Protein AF-A8PTD5-F1 (afdb_monomer)

Organism: Malassezia globosa (strain ATCC MYA-4612 / CBS 7966) (NCBI:txid425265)

Foldseek 3Di:
DDPDDPPPDDDDDDDDLVRVLVDAAEAEDDDDFPPVCQQAQVVLLVVVLVVLQVCLVVQHQEYEAAANSRQGDDPRSLLVLLPWDACAALVDDTPVLVSVLVSLQVSLHKYFPHWHWHFHDNDNPGAIWIKTFIAGSNSDTFAMDTAADDDPVCVVRHDHDDCVNQNCVRGPQWGWYAGPSGFIWIEGEYEAVCLVDLVSQVVQKDAFPPDDDRGPPDDHRHIDGGLYYHYRHDFDLASVHDVVCVVPSNVRVVVCVVSVVVSCVVNVNPDPVRPDPPDPDDDD

Solvent-accessible surface area (backbone atoms only — not comparable to full-atom values): 16254 Å² total; per-residue (Å²): 140,72,96,67,77,76,83,93,71,82,85,90,74,60,93,50,74,62,41,57,27,68,57,81,41,74,38,78,53,85,78,80,68,47,67,86,44,60,21,42,44,76,73,40,46,67,58,50,52,54,54,48,52,57,39,35,78,72,62,28,32,32,38,38,30,25,34,26,48,34,17,18,78,46,74,66,17,50,68,44,22,83,78,52,60,36,43,71,47,95,87,42,67,46,72,72,51,56,61,52,26,49,49,16,42,73,52,56,20,17,35,36,62,11,15,34,48,33,28,50,36,95,48,98,85,38,57,30,33,49,35,32,40,33,29,35,32,78,30,46,78,54,38,56,39,60,42,50,50,69,48,80,79,47,60,83,70,44,43,60,47,41,68,84,83,48,32,60,90,81,40,45,66,58,31,70,50,65,42,89,64,67,39,44,41,29,28,30,63,53,38,43,56,32,67,78,38,69,66,63,58,60,71,53,50,43,65,53,84,68,91,70,83,80,30,79,80,60,60,91,77,42,71,47,54,54,73,41,73,48,58,34,40,73,80,57,76,58,75,79,36,72,75,48,39,73,79,36,68,56,47,50,59,54,46,51,58,52,41,54,52,50,52,36,59,78,67,58,66,71,63,79,87,54,78,75,78,79,76,96,77,79,90,132

Structure (mmCIF, N/CA/C/O backbone):
data_AF-A8PTD5-F1
#
_entry.id   AF-A8PTD5-F1
#
loop_
_atom_site.group_PDB
_atom_site.id
_atom_site.type_symbol
_atom_site.label_atom_id
_atom_site.label_alt_id
_atom_site.label_comp_id
_atom_site.label_asym_id
_atom_site.label_entity_id
_atom_site.label_seq_id
_atom_site.pdbx_PDB_ins_code
_atom_site.Cartn_x
_atom_site.Cartn_y
_atom_site.Cartn_z
_atom_site.occupancy
_atom_site.B_iso_or_equiv
_atom_site.auth_seq_id
_atom_site.auth_comp_id
_atom_site.auth_asym_id
_atom_site.auth_atom_id
_atom_site.pdbx_PDB_model_num
ATOM 1 N N . MET A 1 1 ? -24.462 -4.004 -13.183 1.00 35.06 1 MET A N 1
ATOM 2 C CA . MET A 1 1 ? -24.911 -4.727 -11.976 1.00 35.06 1 MET A CA 1
ATOM 3 C C . MET A 1 1 ? -24.406 -6.148 -12.162 1.00 35.06 1 MET A C 1
ATOM 5 O O . MET A 1 1 ? -24.900 -6.789 -13.068 1.00 35.06 1 MET A O 1
ATOM 9 N N . SER A 1 2 ? -23.400 -6.698 -11.499 1.00 43.09 2 SER A N 1
ATOM 10 C CA . SER A 1 2 ? -22.517 -6.296 -10.405 1.00 43.09 2 SER A CA 1
ATOM 11 C C . SER A 1 2 ? -21.549 -7.489 -10.314 1.00 43.09 2 SER A C 1
ATOM 13 O O . SER A 1 2 ? -21.896 -8.469 -9.663 1.00 43.09 2 SER A O 1
ATOM 15 N N . ASP A 1 3 ? -20.400 -7.468 -11.001 1.00 43.16 3 ASP A N 1
ATOM 16 C CA . ASP A 1 3 ? -19.391 -8.551 -10.919 1.00 43.16 3 ASP A CA 1
ATOM 17 C C . ASP A 1 3 ? -18.549 -8.426 -9.635 1.00 43.16 3 ASP A C 1
ATOM 19 O O . ASP A 1 3 ? -17.330 -8.586 -9.637 1.00 43.16 3 ASP A O 1
ATOM 23 N N . LEU A 1 4 ? -19.195 -8.052 -8.529 1.00 49.09 4 LEU A N 1
ATOM 24 C CA . LEU A 1 4 ? -18.577 -8.078 -7.214 1.00 49.09 4 LEU A CA 1
ATOM 25 C C . LEU A 1 4 ? -18.639 -9.526 -6.739 1.00 49.09 4 LEU A C 1
ATOM 27 O O . LEU A 1 4 ? -19.721 -10.112 -6.659 1.00 49.09 4 LEU A O 1
ATOM 31 N N . LEU A 1 5 ? -17.468 -10.104 -6.476 1.00 51.91 5 LEU A N 1
ATOM 32 C CA . LEU A 1 5 ? -17.368 -11.417 -5.855 1.00 51.91 5 LEU A CA 1
ATOM 33 C C . LEU A 1 5 ? -18.187 -11.414 -4.548 1.00 51.91 5 LEU A C 1
ATOM 35 O O . LEU A 1 5 ? -18.201 -10.398 -3.846 1.00 51.91 5 LEU A O 1
ATOM 39 N N . PRO A 1 6 ? -18.896 -12.509 -4.224 1.00 42.75 6 PRO A N 1
ATOM 40 C CA . PRO A 1 6 ? -19.643 -12.608 -2.975 1.00 42.75 6 PRO A CA 1
ATOM 41 C C . PRO A 1 6 ? -18.710 -12.395 -1.777 1.00 42.75 6 PRO A C 1
ATOM 43 O O . PRO A 1 6 ? -17.553 -12.808 -1.810 1.00 42.75 6 PRO A O 1
ATOM 46 N N . ILE A 1 7 ? -19.213 -11.761 -0.715 1.00 47.22 7 ILE A N 1
ATOM 47 C CA . ILE A 1 7 ? -18.497 -11.628 0.562 1.00 47.22 7 ILE A CA 1
ATOM 48 C C . ILE A 1 7 ? -18.207 -13.048 1.079 1.00 47.22 7 ILE A C 1
ATOM 50 O O . ILE A 1 7 ? -19.135 -13.774 1.425 1.00 47.22 7 ILE A O 1
ATOM 54 N N . VAL A 1 8 ? -16.936 -13.463 1.109 1.00 41.50 8 VAL A N 1
ATOM 55 C CA . VAL A 1 8 ? -16.512 -14.844 1.451 1.00 41.50 8 VAL A CA 1
ATOM 56 C C . VAL A 1 8 ? -16.336 -15.039 2.972 1.00 41.50 8 VAL A C 1
ATOM 58 O O . VAL A 1 8 ? -15.563 -15.869 3.431 1.00 41.50 8 VAL A O 1
ATOM 61 N N . GLY A 1 9 ? -17.068 -14.268 3.776 1.00 38.25 9 GLY A N 1
ATOM 62 C CA . GLY A 1 9 ? -17.046 -14.336 5.237 1.00 38.25 9 GLY A CA 1
ATOM 63 C C . GLY A 1 9 ? -17.363 -12.984 5.869 1.00 38.25 9 GLY A C 1
ATOM 64 O O . GLY A 1 9 ? -16.738 -11.980 5.539 1.00 38.25 9 GLY A O 1
ATOM 65 N N . GLU A 1 10 ? -18.330 -12.956 6.784 1.00 40.97 10 GLU A N 1
ATOM 66 C CA . GLU A 1 10 ? -18.595 -11.815 7.661 1.00 40.97 10 GLU A CA 1
ATOM 67 C C . GLU A 1 10 ? -18.416 -12.287 9.105 1.00 40.97 10 GLU A C 1
ATOM 69 O O . GLU A 1 10 ? -19.102 -13.199 9.565 1.00 40.97 10 GLU A O 1
ATOM 74 N N . PHE A 1 11 ? -17.475 -11.679 9.822 1.00 40.53 11 PHE A N 1
ATOM 75 C CA . PHE A 1 11 ? -17.341 -11.859 11.261 1.00 40.53 11 PHE A CA 1
ATOM 76 C C . PHE A 1 11 ? -18.017 -10.677 11.952 1.00 40.53 11 PHE A C 1
ATOM 78 O O . PHE A 1 11 ? -17.372 -9.665 12.223 1.00 40.53 11 PHE A O 1
ATOM 85 N N . SER A 1 12 ? -19.313 -10.781 12.243 1.00 43.53 12 SER A N 1
ATOM 86 C CA . SER A 1 12 ? -20.022 -9.741 12.992 1.00 43.53 12 SER A CA 1
ATOM 87 C C . SER A 1 12 ? -19.590 -9.794 14.466 1.00 43.53 12 SER A C 1
ATOM 89 O O . SER A 1 12 ? -20.118 -10.573 15.255 1.00 43.53 12 SER A O 1
ATOM 91 N N . HIS A 1 13 ? -18.598 -8.985 14.843 1.00 48.78 13 HIS A N 1
ATOM 92 C CA . HIS A 1 13 ? -18.224 -8.767 16.243 1.00 48.78 13 HIS A CA 1
ATOM 93 C C . HIS A 1 13 ? -18.628 -7.363 16.653 1.00 48.78 13 HIS A C 1
ATOM 95 O O . HIS A 1 13 ? -18.051 -6.379 16.201 1.00 48.78 13 HIS A O 1
ATOM 101 N N . GLY A 1 14 ? -19.665 -7.262 17.473 1.00 52.47 14 GLY A N 1
ATOM 102 C CA . GLY A 1 14 ? -20.033 -6.035 18.160 1.00 52.47 14 GLY A CA 1
ATOM 103 C C . GLY A 1 14 ? -21.480 -6.073 18.602 1.00 52.47 14 GLY A C 1
ATOM 104 O O . GLY A 1 14 ? -22.372 -6.283 17.782 1.00 52.47 14 GLY A O 1
ATOM 105 N N . PHE A 1 15 ? -21.693 -5.946 19.904 1.00 66.12 15 PHE A N 1
ATOM 106 C CA . PHE A 1 15 ? -23.017 -6.052 20.514 1.00 66.12 15 PHE A CA 1
ATOM 107 C C . PHE A 1 15 ? -23.571 -4.680 20.907 1.00 66.12 15 PHE A C 1
ATOM 109 O O . PHE A 1 15 ? -24.771 -4.557 21.160 1.00 66.12 15 PHE A O 1
ATOM 116 N N . ASP A 1 16 ? -22.714 -3.655 20.931 1.00 82.19 16 ASP A N 1
ATOM 117 C CA . ASP A 1 16 ? -23.066 -2.292 21.301 1.00 82.19 16 ASP A CA 1
ATOM 118 C C . ASP A 1 16 ? -22.456 -1.220 20.374 1.00 82.19 16 ASP A C 1
ATOM 120 O O . ASP A 1 16 ? -21.757 -1.495 19.398 1.00 82.19 16 ASP A O 1
ATOM 124 N N . THR A 1 17 ? -22.791 0.039 20.661 1.00 84.12 17 THR A N 1
ATOM 125 C CA . THR A 1 17 ? -22.358 1.208 19.885 1.00 84.12 17 THR A CA 1
ATOM 126 C C . THR A 1 17 ? -20.854 1.447 19.924 1.00 84.12 17 THR A C 1
ATOM 128 O O . THR A 1 17 ? -20.325 2.046 18.991 1.00 84.12 17 THR A O 1
ATOM 131 N N . GLU A 1 18 ? -20.181 1.036 21.000 1.00 84.69 18 GLU A N 1
ATOM 132 C CA . GLU A 1 18 ? -18.737 1.204 21.117 1.00 84.69 18 GLU A CA 1
ATOM 133 C C . GLU A 1 18 ? -18.031 0.166 20.252 1.00 84.69 18 GLU A C 1
ATOM 135 O O . GLU A 1 18 ? -17.154 0.528 19.477 1.00 84.69 18 GLU A O 1
ATOM 140 N N . ASP A 1 19 ? -18.484 -1.088 20.263 1.00 82.81 19 ASP A N 1
ATOM 141 C CA . ASP A 1 19 ? -17.940 -2.107 19.366 1.00 82.81 19 ASP A CA 1
ATOM 142 C C . ASP A 1 19 ? -18.062 -1.693 17.888 1.00 82.81 19 ASP A C 1
ATOM 144 O O . ASP A 1 19 ? -17.109 -1.832 17.123 1.00 82.81 19 ASP A O 1
ATOM 148 N N . GLU A 1 20 ? -19.204 -1.126 17.479 1.00 83.50 20 GLU A N 1
ATOM 149 C CA . GLU A 1 20 ? -19.388 -0.586 16.122 1.00 83.50 20 GLU A CA 1
ATOM 150 C C . GLU A 1 20 ? -18.434 0.579 15.815 1.00 83.50 20 GLU A C 1
ATOM 152 O O . GLU A 1 20 ? -17.894 0.669 14.708 1.00 83.50 20 GLU A O 1
ATOM 157 N N . ARG A 1 21 ? -18.184 1.462 16.794 1.00 88.38 21 ARG A N 1
ATOM 158 C CA . ARG A 1 21 ? -17.206 2.557 16.673 1.00 88.38 21 ARG A CA 1
ATOM 159 C C . ARG A 1 21 ? -15.801 2.018 16.420 1.00 88.38 21 ARG A C 1
ATOM 161 O O . ARG A 1 21 ? -15.067 2.581 15.611 1.00 88.38 21 ARG A O 1
ATOM 168 N N . MET A 1 22 ? -15.462 0.916 17.086 1.00 87.94 22 MET A N 1
ATOM 169 C CA . MET A 1 22 ? -14.150 0.271 17.050 1.00 87.94 22 MET A CA 1
ATOM 170 C C . MET A 1 22 ? -13.911 -0.581 15.790 1.00 87.94 22 MET A C 1
ATOM 172 O O . MET A 1 22 ? -12.793 -1.051 15.569 1.00 87.94 22 MET A O 1
ATOM 176 N N . ARG A 1 23 ? -14.921 -0.796 14.937 1.00 86.19 23 ARG A N 1
ATOM 177 C CA . ARG A 1 23 ? -14.745 -1.542 13.681 1.00 86.19 23 ARG A CA 1
ATOM 178 C C . ARG A 1 23 ? -14.019 -0.720 12.626 1.00 86.19 23 ARG A C 1
ATOM 180 O O . ARG A 1 23 ? -14.286 0.469 12.452 1.00 86.19 23 ARG A O 1
ATOM 187 N N . ILE A 1 24 ? -13.208 -1.399 11.820 1.00 90.12 24 ILE A N 1
ATOM 188 C CA . ILE A 1 24 ? -12.602 -0.864 10.596 1.00 90.12 24 ILE A CA 1
ATOM 189 C C . ILE A 1 24 ? -13.104 -1.697 9.415 1.00 90.12 24 ILE A C 1
ATOM 191 O O . ILE A 1 24 ? -12.937 -2.913 9.392 1.00 90.12 24 ILE A O 1
ATOM 195 N N . HIS A 1 25 ? -13.710 -1.050 8.426 1.00 92.06 25 HIS A N 1
ATOM 196 C CA . HIS A 1 25 ? -14.144 -1.665 7.180 1.00 92.06 25 HIS A CA 1
ATOM 197 C C . HIS A 1 25 ? -13.090 -1.407 6.109 1.00 92.06 25 HIS A C 1
ATOM 199 O O . HIS A 1 25 ? -12.894 -0.274 5.661 1.00 92.06 25 HIS A O 1
ATOM 205 N N . VAL A 1 26 ? -12.411 -2.468 5.688 1.00 94.62 26 VAL A N 1
ATOM 206 C CA . VAL A 1 26 ? -11.374 -2.405 4.658 1.00 94.62 26 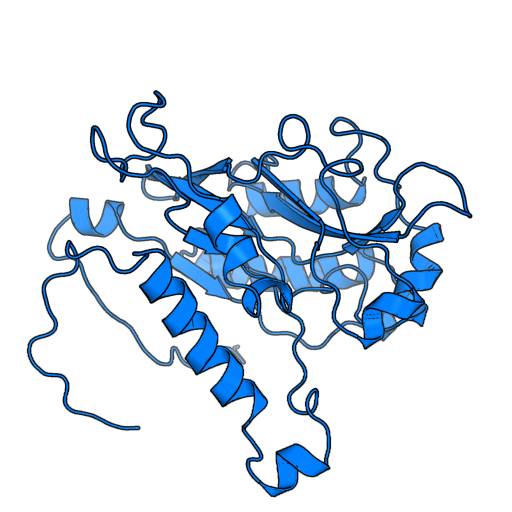VAL A CA 1
ATOM 207 C C . VAL A 1 26 ? -11.886 -3.097 3.403 1.00 94.62 26 VAL A C 1
ATOM 209 O O . VAL A 1 26 ? -12.285 -4.257 3.450 1.00 94.62 26 VAL A O 1
ATOM 212 N N . ALA A 1 27 ? -11.860 -2.394 2.274 1.00 95.81 27 ALA A N 1
ATOM 213 C CA . ALA A 1 27 ? -12.124 -2.972 0.964 1.00 95.81 27 ALA A CA 1
ATOM 214 C C . ALA A 1 27 ? -10.801 -3.210 0.228 1.00 95.81 27 ALA A C 1
ATOM 216 O O . ALA A 1 27 ? -9.981 -2.300 0.101 1.00 95.81 27 ALA A O 1
ATOM 217 N N . LEU A 1 28 ? -10.600 -4.422 -0.285 1.00 95.38 28 LEU A N 1
ATOM 218 C CA . LEU A 1 28 ? -9.434 -4.772 -1.093 1.00 95.38 28 LEU A CA 1
ATOM 219 C C . LEU A 1 28 ? -9.836 -4.779 -2.567 1.00 95.38 28 LEU A C 1
ATOM 221 O O . LEU A 1 28 ? -10.731 -5.522 -2.971 1.00 95.38 28 LEU A O 1
ATOM 225 N N . ALA A 1 29 ? -9.194 -3.943 -3.378 1.00 94.94 29 ALA A N 1
ATOM 226 C CA . ALA A 1 29 ? -9.414 -3.946 -4.814 1.00 94.94 29 ALA A CA 1
ATOM 227 C C . ALA A 1 29 ? -8.529 -5.008 -5.473 1.00 94.94 29 ALA A C 1
ATOM 229 O O . ALA A 1 29 ? -7.307 -4.979 -5.347 1.00 94.94 29 ALA A O 1
ATOM 230 N N . GLN A 1 30 ? -9.146 -5.906 -6.240 1.00 91.31 30 GLN A N 1
ATOM 231 C CA . GLN A 1 30 ? -8.441 -6.871 -7.077 1.00 91.31 30 GLN A CA 1
ATOM 232 C C . GLN A 1 30 ? -8.693 -6.540 -8.546 1.00 91.31 30 GLN A C 1
ATOM 234 O O . GLN A 1 30 ? -9.837 -6.512 -9.005 1.00 91.31 30 GLN A O 1
ATOM 239 N N . VAL A 1 31 ? -7.624 -6.257 -9.287 1.00 90.38 31 VAL A N 1
ATOM 240 C CA . VAL A 1 31 ? -7.687 -5.902 -10.709 1.00 90.38 31 VAL A CA 1
ATOM 241 C C . VAL A 1 31 ? -6.543 -6.548 -11.478 1.00 90.38 31 VAL A C 1
ATOM 243 O O . VAL A 1 31 ? -5.530 -6.925 -10.897 1.00 90.38 31 VAL A O 1
ATOM 246 N N . GLN A 1 32 ? -6.696 -6.637 -12.796 1.00 85.50 32 GLN A N 1
ATOM 247 C CA . GLN A 1 32 ? -5.575 -6.950 -13.674 1.00 85.50 32 GLN A CA 1
ATOM 248 C C . GLN A 1 32 ? -4.665 -5.719 -13.818 1.00 85.50 32 GLN A C 1
ATOM 250 O O . GLN A 1 32 ? -5.188 -4.601 -13.910 1.00 85.50 32 GLN A O 1
ATOM 255 N N . PRO A 1 33 ? -3.333 -5.898 -13.863 1.00 77.00 33 PRO A N 1
ATOM 256 C CA . PRO A 1 33 ? -2.403 -4.815 -14.161 1.00 77.00 33 PRO A CA 1
ATOM 257 C C . PRO A 1 33 ? -2.743 -4.138 -15.492 1.00 77.00 33 PRO A C 1
ATOM 259 O O . PRO A 1 33 ? -3.021 -4.805 -16.493 1.00 77.00 33 PRO A O 1
ATOM 262 N N . ASN A 1 34 ? -2.727 -2.805 -15.516 1.00 73.25 34 ASN A N 1
ATOM 263 C CA . ASN A 1 34 ? -2.984 -2.056 -16.741 1.00 73.25 34 ASN A CA 1
ATOM 264 C C . ASN A 1 34 ? -1.711 -1.945 -17.591 1.00 73.25 34 ASN A C 1
ATOM 266 O O . ASN A 1 34 ? -1.015 -0.933 -17.568 1.00 73.25 34 ASN A O 1
ATOM 270 N N . GLU A 1 35 ? -1.424 -2.986 -18.368 1.00 72.62 35 GLU A N 1
ATOM 271 C CA . GLU A 1 35 ? -0.268 -3.002 -19.275 1.00 72.62 35 GLU A CA 1
ATOM 272 C C . GLU A 1 35 ? -0.460 -2.120 -20.524 1.00 72.62 35 GLU A C 1
ATOM 274 O O . GLU A 1 35 ? 0.508 -1.766 -21.191 1.00 72.62 35 GLU A O 1
ATOM 279 N N . ALA A 1 36 ? -1.698 -1.718 -20.835 1.00 70.94 36 ALA A N 1
ATOM 280 C CA . ALA A 1 36 ? -2.010 -0.893 -22.005 1.00 70.94 36 ALA A CA 1
ATOM 281 C C . ALA A 1 36 ? -1.737 0.606 -21.788 1.00 70.94 36 ALA A C 1
ATOM 283 O O . ALA A 1 36 ? -1.649 1.358 -22.757 1.00 70.94 36 ALA A O 1
ATOM 284 N N . ALA A 1 37 ? -1.599 1.045 -20.534 1.00 68.81 37 ALA A N 1
ATOM 285 C CA . ALA A 1 37 ? -1.327 2.442 -20.201 1.00 68.81 37 ALA A CA 1
ATOM 286 C C . ALA A 1 37 ? 0.125 2.864 -20.459 1.00 68.81 37 ALA A C 1
ATOM 288 O O . ALA A 1 37 ? 0.422 4.054 -20.388 1.00 68.81 37 ALA A O 1
ATOM 289 N N . HIS A 1 38 ? 1.041 1.925 -20.736 1.00 78.88 38 HIS A N 1
ATOM 290 C CA . HIS A 1 38 ? 2.457 2.236 -20.978 1.00 78.88 38 HIS A CA 1
ATOM 291 C C . HIS A 1 38 ? 3.034 3.178 -19.895 1.00 78.88 38 HIS A C 1
ATOM 293 O O . HIS A 1 38 ? 3.617 4.226 -20.177 1.00 78.88 38 HIS A O 1
ATOM 299 N N . GLY A 1 39 ? 2.772 2.857 -18.624 1.00 80.50 39 GLY A N 1
ATOM 300 C CA . GLY A 1 39 ? 3.184 3.680 -17.488 1.00 80.50 39 GLY A CA 1
ATOM 301 C C . GLY A 1 39 ? 2.199 4.779 -17.083 1.00 80.50 39 GLY A C 1
ATOM 302 O O . GLY A 1 39 ? 2.215 5.188 -15.930 1.00 80.50 39 GLY A O 1
ATOM 303 N N . ASN A 1 40 ? 1.328 5.272 -17.967 1.00 86.50 40 ASN A N 1
ATOM 304 C CA . ASN A 1 40 ? 0.530 6.475 -17.723 1.00 86.50 40 ASN A CA 1
ATOM 305 C C . ASN A 1 40 ? -0.535 6.316 -16.616 1.00 86.50 40 ASN A C 1
ATOM 307 O O . ASN A 1 40 ? -1.595 5.725 -16.815 1.00 86.50 40 ASN A O 1
ATOM 311 N N . VAL A 1 41 ? -0.292 6.967 -15.475 1.00 88.88 41 VAL A N 1
ATOM 312 C CA . VAL A 1 41 ? -1.173 6.936 -14.297 1.00 88.88 41 VAL A CA 1
ATOM 313 C C . VAL A 1 41 ? -2.593 7.425 -14.592 1.00 88.88 41 VAL A C 1
ATOM 315 O O . VAL A 1 41 ? -3.555 6.879 -14.052 1.00 88.88 41 VAL A O 1
ATOM 318 N N . TYR A 1 42 ? -2.759 8.424 -15.462 1.00 89.75 42 TYR A N 1
ATOM 319 C CA . TYR A 1 42 ? -4.078 9.005 -15.734 1.00 89.75 42 TYR A CA 1
ATOM 320 C C . TYR A 1 42 ? -5.065 7.998 -16.338 1.00 89.75 42 TYR A C 1
ATOM 322 O O . TYR A 1 42 ? -6.271 8.115 -16.119 1.00 89.75 42 TYR A O 1
ATOM 330 N N . ASP A 1 43 ? -4.565 6.972 -17.028 1.00 89.25 43 ASP A N 1
ATOM 331 C CA . ASP A 1 43 ? -5.400 5.992 -17.722 1.00 89.25 43 ASP A CA 1
ATOM 332 C C . ASP A 1 43 ? -6.116 5.036 -16.751 1.00 89.25 43 ASP A C 1
ATOM 334 O O . ASP A 1 43 ? -7.170 4.490 -17.083 1.00 89.25 43 ASP A O 1
ATOM 338 N N . VAL A 1 44 ? -5.598 4.857 -15.526 1.00 91.44 44 VAL A N 1
ATOM 339 C CA . VAL A 1 44 ? -6.229 4.000 -14.502 1.00 91.44 44 VAL A CA 1
ATOM 340 C C . VAL A 1 44 ? -7.150 4.754 -13.544 1.00 91.44 44 VAL A C 1
ATOM 342 O O . VAL A 1 44 ? -7.985 4.130 -12.881 1.00 91.44 44 VAL A O 1
ATOM 345 N N . LEU A 1 45 ? -7.059 6.087 -13.476 1.00 93.62 45 LEU A N 1
ATOM 346 C CA . LEU A 1 45 ? -7.850 6.887 -12.533 1.00 93.62 45 LEU A CA 1
ATOM 347 C C . LEU A 1 45 ? -9.372 6.735 -12.717 1.00 93.62 45 LEU A C 1
ATOM 349 O O . LEU A 1 45 ? -10.071 6.630 -11.706 1.00 93.62 45 LEU A O 1
ATOM 353 N N . PRO A 1 46 ? -9.933 6.621 -13.943 1.00 94.94 46 PRO A N 1
ATOM 354 C CA . PRO A 1 46 ? -11.358 6.335 -14.108 1.00 94.94 46 PRO A CA 1
ATOM 355 C C . PRO A 1 46 ? -11.779 5.007 -13.466 1.00 94.94 46 PRO A C 1
ATOM 357 O O . PRO A 1 46 ? -12.855 4.918 -12.871 1.00 94.94 46 PRO A O 1
ATOM 360 N N . ARG A 1 47 ? -10.925 3.975 -13.540 1.00 94.56 47 ARG A N 1
ATOM 361 C CA . ARG A 1 47 ? -11.190 2.678 -12.906 1.00 94.56 47 ARG A CA 1
ATOM 362 C C . ARG A 1 47 ? -11.075 2.766 -11.387 1.00 94.56 47 ARG A C 1
ATOM 364 O O . ARG A 1 47 ? -11.923 2.205 -10.694 1.00 94.56 47 ARG A O 1
ATOM 371 N N . MET A 1 48 ? -10.086 3.500 -10.876 1.00 96.00 48 MET A N 1
ATOM 372 C CA . MET A 1 48 ? -9.966 3.804 -9.447 1.00 96.00 48 MET A CA 1
ATOM 373 C C . MET A 1 48 ? -11.236 4.476 -8.923 1.00 96.00 48 MET A C 1
ATOM 375 O O . MET A 1 48 ? -11.817 4.003 -7.949 1.00 96.00 48 MET A O 1
ATOM 379 N N . LYS A 1 49 ? -11.720 5.515 -9.616 1.00 97.69 49 LYS A N 1
ATOM 380 C CA . LYS A 1 49 ? -12.942 6.243 -9.253 1.00 97.69 49 LYS A CA 1
ATOM 381 C C . LYS A 1 49 ? -14.163 5.326 -9.159 1.00 97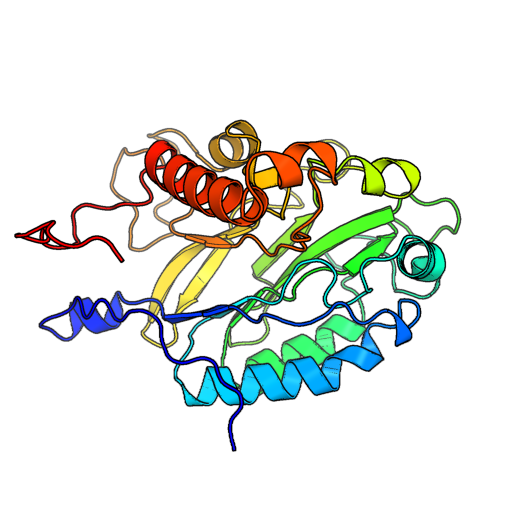.69 49 LYS A C 1
ATOM 383 O O . LYS A 1 49 ? -14.925 5.419 -8.202 1.00 97.69 49 LYS A O 1
ATOM 388 N N . GLN A 1 50 ? -14.340 4.422 -10.125 1.00 96.88 50 GLN A N 1
ATOM 389 C CA . GLN A 1 50 ? -15.436 3.446 -10.105 1.00 96.88 50 GLN A CA 1
ATOM 390 C C . GLN A 1 50 ? -15.369 2.525 -8.880 1.00 96.88 50 GLN A C 1
ATOM 392 O O . GLN A 1 50 ? -16.378 2.328 -8.208 1.00 96.88 50 GLN A O 1
ATOM 397 N N . LEU A 1 51 ? -14.187 1.975 -8.586 1.00 96.56 51 LEU A N 1
ATOM 398 C CA . LEU A 1 51 ? -13.988 1.061 -7.459 1.00 96.56 51 LEU A CA 1
ATOM 399 C C . LEU A 1 51 ? -14.161 1.772 -6.110 1.00 96.56 51 LEU A C 1
ATOM 401 O O . LEU A 1 51 ? -14.788 1.220 -5.208 1.00 96.56 51 LEU A O 1
ATOM 405 N N . LEU A 1 52 ? -13.677 3.014 -5.996 1.00 96.94 52 LEU A N 1
ATOM 406 C CA . LEU A 1 52 ? -13.896 3.868 -4.827 1.00 96.94 52 LEU A CA 1
ATOM 407 C C . LEU A 1 52 ? -15.379 4.151 -4.598 1.00 96.94 52 LEU A C 1
ATOM 409 O O . LEU A 1 52 ? -15.842 4.012 -3.471 1.00 96.94 52 LEU A O 1
ATOM 413 N N . CYS A 1 53 ? -16.129 4.490 -5.652 1.00 96.62 53 CYS A N 1
ATOM 414 C CA . CYS A 1 53 ? -17.573 4.706 -5.562 1.00 96.62 53 CYS A CA 1
ATOM 415 C C . CYS A 1 53 ? -18.260 3.480 -4.948 1.00 96.62 53 CYS A C 1
ATOM 417 O O . CYS A 1 53 ? -18.894 3.599 -3.901 1.00 96.62 53 CYS A O 1
ATOM 419 N N . SER A 1 54 ? -18.039 2.291 -5.521 1.00 95.56 54 SER A N 1
ATOM 420 C CA . SER A 1 54 ? -18.649 1.048 -5.031 1.00 95.56 54 SER A CA 1
ATOM 421 C C . SER A 1 54 ? -18.253 0.711 -3.591 1.00 95.56 54 SER A C 1
ATOM 423 O O . SER A 1 54 ? -19.108 0.357 -2.787 1.00 95.56 54 SER A O 1
ATOM 425 N N . ALA A 1 55 ? -16.976 0.847 -3.228 1.00 94.44 55 ALA A N 1
ATOM 426 C CA . ALA A 1 55 ? -16.533 0.587 -1.859 1.00 94.44 55 ALA A CA 1
ATOM 427 C C . ALA A 1 55 ? -17.091 1.613 -0.856 1.00 94.44 55 ALA A C 1
ATOM 429 O O . ALA A 1 55 ? -17.442 1.261 0.272 1.00 94.44 55 ALA A O 1
ATOM 430 N N . SER A 1 56 ? -17.214 2.878 -1.269 1.00 94.00 56 SER A N 1
ATOM 431 C CA . SER A 1 56 ? -17.761 3.943 -0.430 1.00 94.00 56 SER A CA 1
ATOM 432 C C . SER A 1 56 ? -19.247 3.730 -0.125 1.00 94.00 56 SER A C 1
ATOM 434 O O . SER A 1 56 ? -19.640 3.920 1.027 1.00 94.00 56 SER A O 1
ATOM 436 N N . GLU A 1 57 ? -20.030 3.264 -1.111 1.00 93.81 57 GLU A N 1
ATOM 437 C CA . GLU A 1 57 ? -21.450 2.894 -0.982 1.00 93.81 57 GLU A CA 1
ATOM 438 C C . GLU A 1 57 ? -21.654 1.709 -0.027 1.00 93.81 57 GLU A C 1
ATOM 440 O O . GLU A 1 57 ? -22.667 1.639 0.665 1.00 93.81 57 GLU A O 1
ATOM 445 N N . LEU A 1 58 ? -20.665 0.814 0.059 1.00 92.38 58 LEU A N 1
ATOM 446 C CA . LEU A 1 58 ? -20.632 -0.309 1.002 1.00 92.38 58 LEU A CA 1
ATOM 447 C C . LEU A 1 58 ? -20.084 0.072 2.389 1.00 92.38 58 LEU A C 1
ATOM 449 O O . LEU A 1 58 ? -19.931 -0.789 3.251 1.00 92.38 58 LEU A O 1
ATOM 453 N N . GLY A 1 59 ? -19.789 1.352 2.632 1.00 92.19 59 GLY A N 1
ATOM 454 C CA . GLY A 1 59 ? -19.380 1.829 3.953 1.00 92.19 59 GLY A CA 1
ATOM 455 C C . GLY A 1 59 ? -17.926 1.526 4.328 1.00 92.19 59 GLY A C 1
ATOM 456 O O . GLY A 1 59 ? -17.612 1.531 5.519 1.00 92.19 59 GLY A O 1
ATOM 457 N N . ALA A 1 60 ? -17.036 1.294 3.354 1.00 94.50 60 ALA A N 1
ATOM 458 C CA . ALA A 1 60 ? -15.604 1.114 3.609 1.00 94.50 60 ALA A CA 1
ATOM 459 C C . ALA A 1 60 ? -14.983 2.369 4.251 1.00 94.50 60 ALA A C 1
ATOM 461 O O . ALA A 1 60 ? -15.303 3.485 3.851 1.00 94.50 60 ALA A O 1
ATOM 462 N N . ASP A 1 61 ? -14.084 2.217 5.222 1.00 95.44 61 ASP A N 1
ATOM 463 C CA . ASP A 1 61 ? -13.252 3.328 5.709 1.00 95.44 61 ASP A CA 1
ATOM 464 C C . ASP A 1 61 ? -12.010 3.499 4.858 1.00 95.44 61 ASP A C 1
ATOM 466 O O . ASP A 1 61 ? -11.574 4.627 4.647 1.00 95.44 61 ASP A O 1
ATOM 470 N N . VAL A 1 62 ? -11.450 2.381 4.388 1.00 97.75 62 VAL A N 1
ATOM 471 C CA . VAL A 1 62 ? -10.221 2.342 3.600 1.00 97.75 62 VAL A CA 1
ATOM 472 C C . VAL A 1 62 ? -10.418 1.437 2.391 1.00 97.75 62 VAL A C 1
ATOM 474 O O . VAL A 1 62 ? -10.897 0.311 2.530 1.00 97.75 62 VAL A O 1
ATOM 477 N N . VAL A 1 63 ? -10.001 1.899 1.214 1.00 98.25 63 VAL A N 1
ATOM 478 C CA . VAL A 1 63 ? -9.841 1.056 0.021 1.00 98.25 63 VAL A CA 1
ATOM 479 C C . VAL A 1 63 ? -8.361 0.853 -0.254 1.00 98.25 63 VAL A C 1
ATOM 481 O O . VAL A 1 63 ? -7.605 1.823 -0.319 1.00 98.25 63 VAL A O 1
ATOM 484 N N . VAL A 1 64 ? -7.946 -0.397 -0.438 1.00 98.38 64 VAL A N 1
ATOM 485 C CA . VAL A 1 64 ? -6.565 -0.757 -0.766 1.00 98.38 64 VAL A CA 1
ATOM 486 C C . VAL A 1 64 ? -6.479 -1.185 -2.220 1.00 98.38 64 VAL A C 1
ATOM 488 O O . VAL A 1 64 ? -7.019 -2.223 -2.598 1.00 98.38 64 VAL A O 1
ATOM 491 N N . PHE A 1 65 ? -5.799 -0.381 -3.034 1.00 98.00 65 PHE A N 1
ATOM 492 C CA . PHE A 1 65 ? -5.464 -0.736 -4.410 1.00 98.00 65 PHE A CA 1
ATOM 493 C C . PHE A 1 65 ? -4.173 -1.560 -4.464 1.00 98.00 65 PHE A C 1
ATOM 495 O O . PHE A 1 65 ? -3.311 -1.391 -3.600 1.00 98.00 65 PHE A O 1
ATOM 502 N N . PRO A 1 66 ? -4.026 -2.463 -5.449 1.00 96.88 66 PRO A N 1
ATOM 503 C CA . PRO A 1 66 ? -2.874 -3.350 -5.521 1.00 96.88 66 PRO A CA 1
ATOM 504 C C . PRO A 1 66 ? -1.591 -2.597 -5.881 1.00 96.88 66 PRO A C 1
ATOM 506 O O . PRO A 1 66 ? -1.603 -1.481 -6.406 1.00 96.88 66 PRO A O 1
ATOM 509 N N . GLU A 1 67 ? -0.454 -3.227 -5.608 1.00 97.12 67 GLU A N 1
ATOM 510 C CA . GLU A 1 67 ? 0.835 -2.747 -6.102 1.00 97.12 67 GLU A CA 1
ATOM 511 C C . GLU A 1 67 ? 0.792 -2.607 -7.630 1.00 97.12 67 GLU A C 1
ATOM 513 O O . GLU A 1 67 ? 0.093 -3.348 -8.320 1.00 97.12 67 GLU A O 1
ATOM 518 N N . TYR A 1 68 ? 1.513 -1.621 -8.155 1.00 94.56 68 TYR A N 1
ATOM 519 C CA . TYR A 1 68 ? 1.579 -1.293 -9.576 1.00 94.56 68 TYR A CA 1
ATOM 520 C C . TYR A 1 68 ? 0.247 -0.911 -10.221 1.00 94.56 68 TYR A C 1
ATOM 522 O O . TYR A 1 68 ? 0.194 -0.747 -11.438 1.00 94.56 68 TYR A O 1
ATOM 530 N N . PHE A 1 69 ? -0.812 -0.679 -9.438 1.00 94.19 69 PHE A N 1
ATOM 531 C CA . PHE A 1 69 ? -2.089 -0.203 -9.963 1.00 94.19 69 PHE A CA 1
ATOM 532 C C . PHE A 1 69 ? -1.936 1.060 -10.822 1.00 94.19 69 PHE A C 1
ATOM 534 O O . PHE A 1 69 ? -2.608 1.181 -11.840 1.00 94.19 69 PHE A O 1
ATOM 541 N N . LEU A 1 70 ? -1.053 1.987 -10.427 1.00 92.75 70 LEU A N 1
ATOM 542 C CA . LEU A 1 70 ? -0.907 3.282 -11.091 1.00 92.75 70 LEU A CA 1
ATOM 543 C C . LEU A 1 70 ? -0.023 3.210 -12.339 1.00 92.75 70 LEU A C 1
ATOM 545 O O . LEU A 1 70 ? -0.397 3.747 -13.375 1.00 92.75 70 LEU A O 1
ATOM 549 N N . THR A 1 71 ? 1.141 2.562 -12.254 1.00 90.81 71 THR A N 1
ATOM 550 C CA . THR A 1 71 ? 2.109 2.534 -13.368 1.00 90.81 71 THR A CA 1
ATOM 551 C C . THR A 1 71 ? 1.966 1.303 -14.269 1.00 90.81 71 THR A C 1
ATOM 553 O O . THR A 1 71 ? 2.380 1.347 -15.419 1.00 90.81 71 THR A O 1
ATOM 556 N N . GLY A 1 72 ? 1.385 0.203 -13.796 1.00 91.81 72 GLY A N 1
ATOM 557 C CA . GLY A 1 72 ? 1.476 -1.099 -14.463 1.00 91.81 72 GLY A CA 1
ATOM 558 C C . GLY A 1 72 ? 2.713 -1.889 -14.023 1.00 91.81 72 GLY A C 1
ATOM 559 O O . GLY A 1 72 ? 3.628 -1.348 -13.394 1.00 91.81 72 GLY A O 1
ATOM 560 N N . SER A 1 73 ? 2.717 -3.194 -14.300 1.00 91.88 73 SER A N 1
ATOM 561 C CA . SER A 1 73 ? 3.640 -4.157 -13.679 1.00 91.88 73 SER A CA 1
ATOM 562 C C . SER A 1 73 ? 4.776 -4.626 -14.596 1.00 91.88 73 SER A C 1
ATOM 564 O O . SER A 1 73 ? 5.636 -5.395 -14.173 1.00 91.88 73 SER A O 1
ATOM 566 N N . SER A 1 74 ? 4.823 -4.166 -15.850 1.00 91.88 74 SER A N 1
ATOM 567 C CA . SER A 1 74 ? 5.913 -4.506 -16.765 1.00 91.88 74 SER A CA 1
ATOM 568 C C . SER A 1 74 ? 7.142 -3.610 -16.620 1.00 91.88 74 SER A C 1
ATOM 570 O O . SER A 1 74 ? 7.081 -2.405 -16.371 1.00 91.88 74 SER A O 1
ATOM 572 N N . HIS A 1 75 ? 8.306 -4.189 -16.930 1.00 91.88 75 HIS A N 1
ATOM 573 C CA . HIS A 1 75 ? 9.565 -3.445 -17.016 1.00 91.88 75 HIS A CA 1
ATOM 574 C C . HIS A 1 75 ? 9.527 -2.333 -18.077 1.00 91.88 75 HIS A C 1
ATOM 576 O O . HIS A 1 75 ? 10.324 -1.397 -18.012 1.00 91.88 75 HIS A O 1
ATOM 582 N N . GLU A 1 76 ? 8.678 -2.453 -19.101 1.00 90.00 76 GLU A N 1
ATOM 583 C CA . GLU A 1 76 ? 8.487 -1.397 -20.096 1.00 90.00 76 GLU A CA 1
ATOM 584 C C . GLU A 1 76 ? 7.821 -0.177 -19.459 1.00 90.00 76 GLU A C 1
ATOM 586 O O . GLU A 1 76 ? 8.406 0.910 -19.495 1.00 90.00 76 GLU A O 1
ATOM 591 N N . ALA A 1 77 ? 6.681 -0.383 -18.794 1.00 89.38 77 ALA A N 1
ATOM 592 C CA . ALA A 1 77 ? 5.958 0.665 -18.087 1.00 89.38 77 ALA A CA 1
ATOM 593 C C . ALA A 1 77 ? 6.846 1.361 -17.041 1.00 89.38 77 ALA A C 1
ATOM 595 O O . ALA A 1 77 ? 6.933 2.588 -16.985 1.00 89.38 77 ALA A O 1
ATOM 596 N N . TRP A 1 78 ? 7.622 0.591 -16.274 1.00 91.12 78 TRP A N 1
ATOM 597 C CA . TRP A 1 78 ? 8.537 1.155 -15.277 1.00 91.12 78 TRP A CA 1
ATOM 598 C C . TRP A 1 78 ? 9.647 2.000 -15.895 1.00 91.12 78 TRP A C 1
ATOM 600 O O . TRP A 1 78 ? 10.009 3.035 -15.343 1.00 91.12 78 TRP A O 1
ATOM 610 N N . ARG A 1 79 ? 10.202 1.610 -17.049 1.00 87.25 79 ARG A N 1
ATOM 611 C CA . ARG A 1 79 ? 11.228 2.416 -17.738 1.00 87.25 79 ARG A CA 1
ATOM 612 C C . ARG A 1 79 ? 10.648 3.674 -18.370 1.00 87.25 79 ARG A C 1
ATOM 614 O O . ARG A 1 79 ? 11.378 4.652 -18.538 1.00 87.25 79 ARG A O 1
ATOM 621 N N . GLN A 1 80 ? 9.364 3.671 -18.705 1.00 83.06 80 GLN A N 1
ATOM 622 C CA . GLN A 1 80 ? 8.652 4.853 -19.187 1.00 83.06 80 GLN A CA 1
ATOM 623 C C . GLN A 1 80 ? 8.368 5.858 -18.073 1.00 83.06 80 GLN A C 1
ATOM 625 O O . GLN A 1 80 ? 8.119 7.018 -18.383 1.00 83.06 80 GLN A O 1
ATOM 630 N N . SER A 1 81 ? 8.565 5.481 -16.802 1.00 74.56 81 SER A N 1
ATOM 631 C CA . SER A 1 81 ? 8.366 6.371 -15.655 1.00 74.56 81 SER A CA 1
ATOM 632 C C . SER A 1 81 ? 9.079 7.717 -15.753 1.00 74.56 81 SER A C 1
ATOM 634 O O . SER A 1 81 ? 8.646 8.642 -15.077 1.00 74.56 81 SER A O 1
ATOM 636 N N . HIS A 1 82 ? 10.100 7.873 -16.616 1.00 61.41 82 HIS A N 1
ATOM 637 C CA . HIS A 1 82 ? 10.677 9.150 -17.080 1.00 61.41 82 HIS A CA 1
ATOM 638 C C . HIS A 1 82 ? 9.661 10.253 -17.416 1.00 61.41 82 HIS A C 1
ATOM 640 O O . HIS A 1 82 ? 10.032 11.424 -17.401 1.00 61.41 82 HIS A O 1
ATOM 646 N N . THR A 1 83 ? 8.414 9.895 -17.715 1.00 61.47 83 THR A N 1
ATOM 647 C CA . THR A 1 83 ? 7.310 10.824 -17.980 1.00 61.47 83 THR A CA 1
ATOM 648 C C . THR A 1 83 ? 6.489 11.197 -16.741 1.00 61.47 83 THR A C 1
ATOM 650 O O . THR A 1 83 ? 5.686 12.118 -16.827 1.00 61.47 83 THR A O 1
ATOM 653 N N . HIS A 1 84 ? 6.665 10.517 -15.604 1.00 67.50 84 HIS A N 1
ATOM 654 C CA . HIS A 1 84 ? 6.057 10.880 -14.320 1.00 67.50 84 HIS A CA 1
ATOM 655 C C . HIS A 1 84 ? 6.885 11.913 -13.569 1.00 67.50 84 HIS A C 1
ATOM 657 O O . HIS A 1 84 ? 8.114 11.971 -13.720 1.00 67.50 84 HIS A O 1
ATOM 663 N N . ASP A 1 85 ? 6.202 12.667 -12.712 1.00 64.25 85 ASP A N 1
ATOM 664 C CA . ASP A 1 85 ? 6.823 13.614 -11.797 1.00 64.25 85 ASP A CA 1
ATOM 665 C C . ASP A 1 85 ? 7.771 12.886 -10.828 1.00 64.25 85 ASP A C 1
ATOM 667 O O . ASP A 1 85 ? 7.419 11.829 -10.289 1.00 64.25 85 ASP A O 1
ATOM 671 N N . PRO A 1 86 ? 8.996 13.398 -10.630 1.00 60.44 86 PRO A N 1
ATOM 672 C CA . PRO A 1 86 ? 9.935 12.827 -9.679 1.00 60.44 86 PRO A CA 1
ATOM 673 C C . PRO A 1 86 ? 9.549 13.168 -8.231 1.00 60.44 86 PRO A C 1
ATOM 675 O O . PRO A 1 86 ? 8.932 14.194 -7.958 1.00 60.44 86 PRO A O 1
ATOM 678 N N . LEU A 1 87 ? 9.983 12.323 -7.296 1.00 65.44 87 LEU A N 1
ATOM 679 C CA . LEU A 1 87 ? 10.068 12.640 -5.875 1.00 65.44 87 LEU A CA 1
ATOM 680 C C . LEU A 1 87 ? 11.359 13.418 -5.633 1.00 65.44 87 LEU A C 1
ATOM 682 O O . LEU A 1 87 ? 12.453 12.848 -5.585 1.00 65.44 87 LEU A O 1
ATOM 686 N N . ASP A 1 88 ? 11.236 14.737 -5.531 1.00 53.19 88 ASP A N 1
ATOM 687 C CA . ASP A 1 88 ? 12.371 15.621 -5.260 1.00 53.19 88 ASP A CA 1
ATOM 688 C C . ASP A 1 88 ? 12.488 15.939 -3.749 1.00 53.19 88 ASP A C 1
ATOM 690 O O . ASP A 1 88 ? 13.601 16.149 -3.264 1.00 53.19 88 ASP A O 1
ATOM 694 N N . SER A 1 89 ? 11.376 15.905 -2.991 1.00 51.94 89 SER A N 1
ATOM 695 C CA . SER A 1 89 ? 11.299 16.077 -1.524 1.00 51.94 89 SER A CA 1
ATOM 696 C C . SER A 1 89 ? 9.916 15.663 -0.968 1.00 51.94 89 SER A C 1
ATOM 698 O O . SER A 1 89 ? 9.001 15.414 -1.745 1.00 51.94 89 SER A O 1
ATOM 700 N N . PHE A 1 90 ? 9.699 15.671 0.360 1.00 48.22 90 PHE A N 1
ATOM 701 C CA . PHE A 1 90 ? 8.357 15.470 0.962 1.00 48.22 90 PHE A CA 1
ATOM 702 C C . PHE A 1 90 ? 7.336 16.557 0.553 1.00 48.22 90 PHE A C 1
ATOM 704 O O . PHE A 1 90 ? 6.129 16.352 0.663 1.00 48.22 90 PHE A O 1
ATOM 711 N N . SER A 1 91 ? 7.814 17.720 0.091 1.00 53.31 91 SER A N 1
ATOM 712 C CA . SER A 1 91 ? 6.956 18.832 -0.350 1.00 53.31 91 SER A CA 1
ATOM 713 C C . SER A 1 91 ? 6.456 18.647 -1.784 1.00 53.31 91 SER A C 1
ATOM 715 O O . SER A 1 91 ? 5.418 19.200 -2.141 1.00 53.31 91 SER A O 1
ATOM 717 N N . ASP A 1 92 ? 7.180 17.858 -2.583 1.00 65.75 92 ASP A N 1
ATOM 718 C CA . ASP A 1 92 ? 6.886 17.611 -3.990 1.00 65.75 92 ASP A CA 1
ATOM 719 C C . ASP A 1 92 ? 6.286 16.215 -4.132 1.00 65.75 92 ASP A C 1
ATOM 721 O O . ASP A 1 92 ? 6.979 15.204 -4.252 1.00 65.75 92 ASP A O 1
ATOM 725 N N . VAL A 1 93 ? 4.958 16.166 -4.077 1.00 75.44 93 VAL A N 1
ATOM 726 C CA . VAL A 1 93 ? 4.192 14.965 -4.409 1.00 75.44 93 VAL A CA 1
ATOM 727 C C . VAL A 1 93 ? 3.804 14.997 -5.887 1.00 75.44 93 VAL A C 1
ATOM 729 O O . VAL A 1 93 ? 3.631 16.087 -6.440 1.00 75.44 93 VAL A O 1
ATOM 732 N N . PRO A 1 94 ? 3.649 13.837 -6.547 1.00 85.38 94 PRO A N 1
ATOM 733 C CA . PRO A 1 94 ? 3.297 13.815 -7.961 1.00 85.38 94 PRO A CA 1
ATOM 734 C C . PRO A 1 94 ? 1.970 14.531 -8.241 1.00 85.38 94 PRO A C 1
ATOM 736 O O . PRO A 1 94 ? 1.027 14.415 -7.457 1.00 85.38 94 PRO A O 1
ATOM 739 N N . VAL A 1 95 ? 1.858 15.229 -9.375 1.00 87.62 95 VAL A N 1
ATOM 740 C CA . VAL A 1 95 ? 0.689 16.071 -9.693 1.00 87.62 95 VAL A CA 1
ATOM 741 C C . VAL A 1 95 ? -0.593 15.245 -9.786 1.00 87.62 95 VAL A C 1
ATOM 743 O O . VAL A 1 95 ? -1.640 15.667 -9.297 1.00 87.62 95 VAL A O 1
ATOM 746 N N . TRP A 1 96 ? -0.506 14.033 -10.341 1.00 89.44 96 TRP A N 1
ATOM 747 C CA . TRP A 1 96 ? -1.631 13.095 -10.432 1.00 89.44 96 TRP A CA 1
ATOM 748 C C . TRP A 1 96 ? -2.203 12.695 -9.065 1.00 89.44 96 TRP A C 1
ATOM 750 O O . TRP A 1 96 ? -3.336 12.218 -8.987 1.00 89.44 96 TRP A O 1
ATOM 760 N N . LEU A 1 97 ? -1.457 12.880 -7.969 1.00 93.19 97 LEU A N 1
ATOM 761 C CA . LEU A 1 97 ? -1.947 12.549 -6.636 1.00 93.19 97 LEU A CA 1
ATOM 762 C C . LEU A 1 97 ? -3.084 13.489 -6.213 1.00 93.19 97 LEU A C 1
ATOM 764 O O . LEU A 1 97 ? -3.952 13.064 -5.455 1.00 93.19 97 LEU A O 1
ATOM 768 N N . GLU A 1 98 ? -3.145 14.723 -6.729 1.00 94.31 98 GLU A N 1
ATOM 769 C CA . GLU A 1 98 ? -4.245 15.649 -6.419 1.00 94.31 98 GLU A CA 1
ATOM 770 C C . GLU A 1 98 ? -5.599 15.136 -6.927 1.00 94.31 98 GLU A C 1
ATOM 772 O O . GLU A 1 98 ? -6.603 15.277 -6.225 1.00 94.31 98 GLU A O 1
ATOM 777 N N . ASP A 1 99 ? -5.639 14.455 -8.075 1.00 95.62 99 ASP A N 1
ATOM 778 C CA . ASP A 1 99 ? -6.863 13.810 -8.560 1.00 95.62 99 ASP A CA 1
ATOM 779 C C . ASP A 1 99 ? -7.346 12.736 -7.572 1.00 95.62 99 ASP A C 1
ATOM 781 O O . ASP A 1 99 ? -8.535 12.655 -7.254 1.00 95.62 99 ASP A O 1
ATOM 785 N N . ILE A 1 100 ? -6.423 11.949 -7.009 1.00 97.56 100 ILE A N 1
ATOM 786 C CA . ILE A 1 100 ? -6.750 10.918 -6.013 1.00 97.56 100 ILE A CA 1
ATOM 787 C C . ILE A 1 100 ? -7.162 11.541 -4.674 1.00 97.56 100 ILE A C 1
ATOM 789 O O . ILE A 1 100 ? -8.092 11.056 -4.029 1.00 97.56 100 ILE A O 1
ATOM 793 N N . ARG A 1 101 ? -6.552 12.663 -4.274 1.00 97.94 101 ARG A N 1
ATOM 794 C CA . ARG A 1 101 ? -6.978 13.441 -3.097 1.00 97.94 101 ARG A CA 1
ATOM 795 C C . ARG A 1 101 ? -8.401 13.964 -3.258 1.00 97.94 101 ARG A C 1
ATOM 797 O O . ARG A 1 101 ? -9.183 13.907 -2.309 1.00 97.94 101 ARG A O 1
ATOM 804 N N . CYS A 1 102 ? -8.751 14.438 -4.452 1.00 98.25 102 CYS A N 1
ATOM 805 C CA . CYS A 1 102 ? -10.111 14.857 -4.767 1.00 98.25 102 CYS A CA 1
ATOM 806 C C . CYS A 1 102 ? -11.089 13.680 -4.676 1.00 98.25 102 CYS A C 1
ATOM 808 O O . CYS A 1 102 ? -12.144 13.836 -4.067 1.00 98.25 102 CYS A O 1
ATOM 810 N N . MET A 1 103 ? -10.717 12.497 -5.178 1.00 98.44 103 MET A N 1
ATOM 811 C CA . MET A 1 103 ? -11.529 11.282 -5.035 1.00 98.44 103 MET A CA 1
ATOM 812 C C . MET A 1 103 ? -11.713 10.867 -3.567 1.00 98.44 103 MET A C 1
ATOM 814 O O . MET A 1 103 ? -12.833 10.566 -3.161 1.00 98.44 103 MET A O 1
ATOM 818 N N . ALA A 1 104 ? -10.659 10.905 -2.745 1.00 98.31 104 ALA A N 1
ATOM 819 C CA . ALA A 1 104 ? -10.752 10.587 -1.316 1.00 98.31 104 ALA A CA 1
ATOM 820 C C . ALA A 1 104 ? -11.767 11.488 -0.591 1.00 98.31 104 ALA A C 1
ATOM 822 O O . ALA A 1 104 ? -12.598 10.993 0.170 1.00 98.31 104 ALA A O 1
ATOM 823 N N . ARG A 1 105 ? -11.745 12.798 -0.890 1.00 98.25 105 ARG A N 1
ATOM 824 C CA . ARG A 1 105 ? -12.708 13.787 -0.371 1.00 98.25 105 ARG A CA 1
ATOM 825 C C . ARG A 1 105 ? -14.120 13.555 -0.893 1.00 98.25 105 ARG A C 1
ATOM 827 O O . ARG A 1 105 ? -15.063 13.586 -0.112 1.00 98.25 105 ARG A O 1
ATOM 834 N N . GLU A 1 106 ? -14.258 13.346 -2.203 1.00 98.06 106 GLU A N 1
ATOM 835 C CA . GLU A 1 106 ? -15.543 13.130 -2.881 1.00 98.06 106 GLU A CA 1
ATOM 836 C C . GLU A 1 106 ? -16.284 11.938 -2.275 1.00 98.06 106 GLU A C 1
ATOM 838 O O . GLU A 1 106 ? -17.467 12.038 -1.959 1.00 98.06 106 GLU A O 1
ATOM 843 N N . PHE A 1 107 ? -15.571 10.833 -2.056 1.00 97.62 107 PHE A N 1
ATOM 844 C CA . PHE A 1 107 ? -16.147 9.611 -1.508 1.00 97.62 107 PHE A CA 1
ATOM 845 C C . PHE A 1 107 ? -16.037 9.515 0.012 1.00 97.62 107 PHE A C 1
ATOM 847 O O . PHE A 1 107 ? -16.490 8.525 0.582 1.00 97.62 107 PHE A O 1
ATOM 854 N N . GLY A 1 108 ? -15.408 10.481 0.688 1.00 96.62 108 GLY A N 1
ATOM 855 C CA . GLY A 1 108 ? -15.147 10.450 2.129 1.00 96.62 108 GLY A CA 1
ATOM 856 C C . GLY A 1 108 ? -14.545 9.123 2.600 1.00 96.62 108 GLY A C 1
ATOM 857 O O . GLY A 1 108 ? -15.006 8.575 3.599 1.00 96.62 108 GLY A O 1
ATOM 858 N N . THR A 1 109 ? -13.609 8.555 1.838 1.00 96.94 109 THR A N 1
ATOM 859 C CA . THR A 1 109 ? -13.015 7.227 2.076 1.00 96.94 109 THR A CA 1
ATOM 860 C C . THR A 1 109 ? -11.499 7.347 2.007 1.00 96.94 109 THR A C 1
ATOM 862 O O . THR A 1 109 ? -10.980 7.994 1.098 1.00 96.94 109 THR A O 1
ATOM 865 N N . ALA A 1 110 ? -10.786 6.743 2.955 1.00 98.44 110 ALA A N 1
ATOM 866 C CA . ALA A 1 110 ? -9.333 6.682 2.912 1.00 98.44 110 ALA A CA 1
ATOM 867 C C . ALA A 1 110 ? -8.857 5.704 1.825 1.00 98.44 110 ALA A C 1
ATOM 869 O O . ALA A 1 110 ? -9.561 4.769 1.439 1.00 98.44 110 ALA A O 1
ATOM 870 N N . ILE A 1 111 ? -7.654 5.925 1.308 1.00 98.62 111 ILE A N 1
ATOM 871 C CA . ILE A 1 111 ? -7.142 5.219 0.136 1.00 98.62 111 ILE A CA 1
ATOM 872 C C . ILE A 1 111 ? -5.688 4.837 0.380 1.00 98.62 111 ILE A C 1
ATOM 874 O O . ILE A 1 111 ? -4.848 5.706 0.602 1.00 98.62 111 ILE A O 1
ATOM 878 N N . VAL A 1 112 ? -5.378 3.550 0.250 1.00 98.50 112 VAL A N 1
ATOM 879 C CA . VAL A 1 112 ? -4.029 3.111 -0.119 1.00 98.50 112 VAL A CA 1
ATOM 880 C C . VAL A 1 112 ? -3.999 3.068 -1.636 1.00 98.50 112 VAL A C 1
ATOM 882 O O . VAL A 1 112 ? -4.731 2.291 -2.249 1.00 98.50 112 VAL A O 1
ATOM 885 N N . THR A 1 113 ? -3.194 3.933 -2.250 1.00 97.00 113 THR A N 1
ATOM 886 C CA . THR A 1 113 ? -3.283 4.260 -3.686 1.00 97.00 113 THR A CA 1
ATOM 887 C C . THR A 1 113 ? -2.946 3.106 -4.629 1.00 97.00 113 THR A C 1
ATOM 889 O O . THR A 1 113 ? -3.063 3.254 -5.844 1.00 97.00 113 THR A O 1
ATOM 892 N N . GLY A 1 114 ? -2.482 1.978 -4.088 1.00 95.19 114 GLY A N 1
ATOM 893 C CA . GLY A 1 114 ? -1.594 1.099 -4.824 1.00 95.19 114 GLY A CA 1
ATOM 894 C C . GLY A 1 114 ? -0.268 1.814 -5.017 1.00 95.19 114 GLY A C 1
ATOM 895 O O . GLY A 1 114 ? 0.027 2.783 -4.312 1.00 95.19 114 GLY A O 1
ATOM 896 N N . SER A 1 115 ? 0.531 1.383 -5.982 1.00 94.69 115 SER A N 1
ATOM 897 C CA . SER A 1 115 ? 1.845 1.987 -6.169 1.00 94.69 115 SER A CA 1
ATOM 898 C C . SER A 1 115 ? 2.126 2.463 -7.584 1.00 94.69 115 SER A C 1
ATOM 900 O O . SER A 1 115 ? 1.541 1.990 -8.565 1.00 94.69 115 SER A O 1
ATOM 902 N N . ALA A 1 116 ? 3.036 3.431 -7.651 1.00 93.44 116 ALA A N 1
ATOM 903 C CA . ALA A 1 116 ? 3.613 3.967 -8.868 1.00 93.44 116 ALA A CA 1
ATOM 904 C C . ALA A 1 116 ? 5.137 3.802 -8.841 1.00 93.44 116 ALA A C 1
ATOM 906 O O . ALA A 1 116 ? 5.760 3.855 -7.776 1.00 93.44 116 ALA A O 1
ATOM 907 N N . VAL A 1 117 ? 5.742 3.654 -10.020 1.00 93.00 117 VAL A N 1
ATOM 908 C CA . VAL A 1 117 ? 7.198 3.741 -10.170 1.00 93.00 117 VAL A CA 1
ATOM 909 C C . VAL A 1 117 ? 7.598 5.190 -10.416 1.00 93.00 117 VAL A C 1
ATOM 911 O O . VAL A 1 117 ? 7.203 5.792 -11.414 1.00 93.00 117 VAL A O 1
ATOM 914 N N . LEU A 1 118 ? 8.412 5.736 -9.516 1.00 89.12 118 LEU A N 1
ATOM 915 C CA . LEU A 1 118 ? 8.802 7.144 -9.478 1.00 89.12 118 LEU A CA 1
ATOM 916 C C . LEU A 1 118 ? 10.327 7.293 -9.472 1.00 89.12 118 LEU A C 1
ATOM 918 O O . LEU A 1 118 ? 11.050 6.440 -8.960 1.00 89.12 118 LEU A O 1
ATOM 922 N N . ARG A 1 119 ? 10.838 8.395 -10.033 1.00 85.81 119 ARG A N 1
ATOM 923 C CA . ARG A 1 119 ? 12.255 8.777 -9.889 1.00 85.81 119 ARG A CA 1
ATO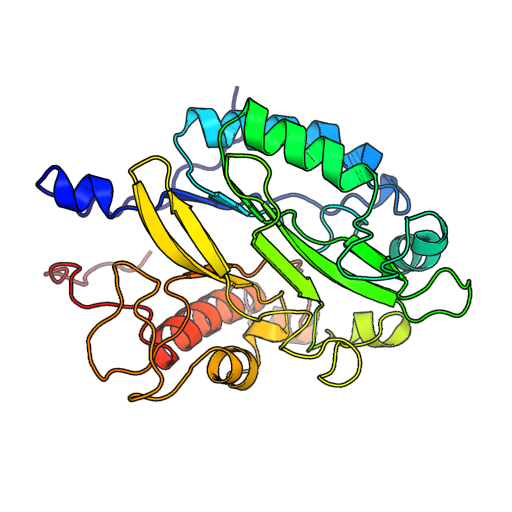M 924 C C . ARG A 1 119 ? 12.459 9.516 -8.582 1.00 85.81 119 ARG A C 1
ATOM 926 O O . ARG A 1 119 ? 11.599 10.293 -8.199 1.00 85.81 119 ARG A O 1
ATOM 933 N N . HIS A 1 120 ? 13.630 9.370 -7.980 1.00 75.06 120 HIS A N 1
ATOM 934 C CA . HIS A 1 120 ? 14.089 10.304 -6.953 1.00 75.06 120 HIS A CA 1
ATOM 935 C C . HIS A 1 120 ? 15.014 11.340 -7.603 1.00 75.06 120 HIS A C 1
ATOM 937 O O . HIS A 1 120 ? 16.048 10.963 -8.153 1.00 75.06 120 HIS A O 1
ATOM 943 N N . ALA A 1 121 ? 14.684 12.630 -7.543 1.00 67.88 121 ALA A N 1
ATOM 944 C CA . ALA A 1 121 ? 15.324 13.716 -8.301 1.00 67.88 121 ALA A CA 1
ATOM 945 C C . ALA A 1 121 ? 14.949 13.791 -9.802 1.00 67.88 121 ALA A C 1
ATOM 947 O O . ALA A 1 121 ? 14.909 12.784 -10.519 1.00 67.88 121 ALA A O 1
ATOM 948 N N . ASN A 1 122 ? 14.807 15.015 -10.318 1.00 62.53 122 ASN A N 1
ATOM 949 C CA . ASN A 1 122 ? 14.525 15.329 -11.724 1.00 62.53 122 ASN A CA 1
ATOM 950 C C . ASN A 1 122 ? 15.718 15.117 -12.693 1.00 62.53 122 ASN A C 1
ATOM 952 O O . ASN A 1 122 ? 16.133 16.019 -13.426 1.00 62.53 122 ASN A O 1
ATOM 956 N N . LYS A 1 123 ? 16.322 13.921 -12.700 1.00 61.62 123 LYS A N 1
ATOM 957 C CA . LYS A 1 123 ? 17.366 13.528 -13.665 1.00 61.62 123 LYS A CA 1
ATOM 958 C C . LYS A 1 123 ? 17.009 12.206 -14.335 1.00 61.62 123 LYS A C 1
ATOM 960 O O . LYS A 1 123 ? 16.592 11.257 -13.689 1.00 61.62 123 LYS A O 1
ATOM 965 N N . ARG A 1 124 ? 17.251 12.096 -15.646 1.00 61.28 124 ARG A N 1
ATOM 966 C CA . ARG A 1 124 ? 16.973 10.870 -16.427 1.00 61.28 124 ARG A CA 1
ATOM 967 C C . ARG A 1 124 ? 17.808 9.650 -15.994 1.00 61.28 124 ARG A C 1
ATOM 969 O O . ARG A 1 124 ? 17.473 8.530 -16.326 1.00 61.28 124 ARG A O 1
ATOM 976 N N . ALA A 1 125 ? 18.907 9.858 -15.274 1.00 70.88 125 ALA A N 1
ATOM 9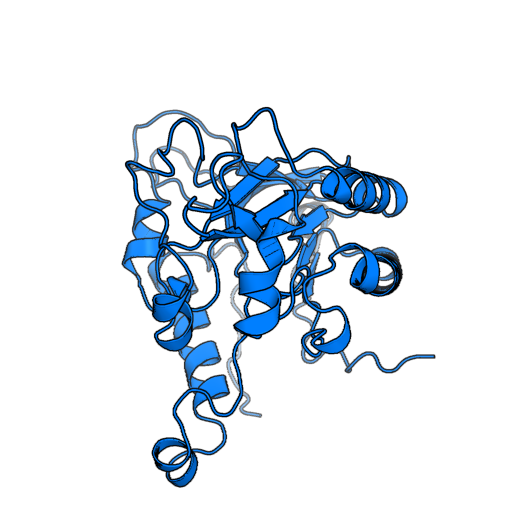77 C CA . ALA A 1 125 ? 19.720 8.777 -14.711 1.00 70.88 125 ALA A CA 1
ATOM 978 C C . ALA A 1 125 ? 19.385 8.481 -13.237 1.00 70.88 125 ALA A C 1
ATOM 980 O O . ALA A 1 125 ? 20.129 7.758 -12.579 1.00 70.88 125 ALA A O 1
ATOM 981 N N . SER A 1 126 ? 18.321 9.086 -12.698 1.00 81.62 126 SER A N 1
ATOM 982 C CA . SER A 1 126 ? 17.933 8.891 -11.308 1.00 81.62 126 SER A CA 1
ATOM 983 C C . SER A 1 126 ? 17.416 7.476 -11.047 1.00 81.62 126 SER A C 1
ATOM 985 O O . SER A 1 126 ? 16.758 6.898 -11.917 1.00 81.62 126 SER A O 1
ATOM 987 N N . PRO A 1 127 ? 17.664 6.936 -9.842 1.00 89.56 127 PRO A N 1
ATOM 988 C CA . PRO A 1 127 ? 17.094 5.664 -9.421 1.00 89.56 127 PRO A CA 1
ATOM 989 C C . PRO A 1 127 ? 15.563 5.693 -9.469 1.00 89.56 127 PRO A C 1
ATOM 991 O O . PRO A 1 127 ? 14.934 6.714 -9.171 1.00 89.56 127 PRO A O 1
ATOM 994 N N . LEU A 1 128 ? 14.992 4.548 -9.844 1.00 92.31 128 LEU A N 1
ATOM 995 C CA . LEU A 1 128 ? 13.557 4.293 -9.858 1.00 92.31 128 LEU A CA 1
ATOM 996 C C . LEU A 1 128 ? 13.139 3.552 -8.597 1.00 92.31 128 LEU A C 1
ATOM 998 O O . LEU A 1 128 ? 13.783 2.583 -8.205 1.00 92.31 128 LEU A O 1
ATOM 1002 N N . TYR A 1 129 ? 12.034 3.981 -8.012 1.00 94.06 129 TYR A N 1
ATOM 1003 C CA . TYR A 1 129 ? 11.497 3.475 -6.761 1.00 94.06 129 TYR A CA 1
ATOM 1004 C C . TYR A 1 129 ? 10.026 3.122 -6.926 1.00 94.06 129 TYR A C 1
ATOM 1006 O O . TYR A 1 129 ? 9.316 3.772 -7.685 1.00 94.06 129 TYR A O 1
ATOM 1014 N N . ASN A 1 130 ? 9.573 2.096 -6.213 1.00 95.62 130 ASN A N 1
ATOM 1015 C CA . ASN A 1 130 ? 8.170 1.708 -6.167 1.00 95.62 130 ASN A CA 1
ATOM 1016 C C . ASN A 1 130 ? 7.537 2.273 -4.890 1.00 95.62 130 ASN A C 1
ATOM 1018 O O . ASN A 1 130 ? 7.934 1.873 -3.793 1.00 95.62 130 ASN A O 1
ATOM 1022 N N . THR A 1 131 ? 6.596 3.207 -5.032 1.00 94.81 131 THR A N 1
ATOM 1023 C CA . THR A 1 131 ? 6.063 4.000 -3.916 1.00 94.81 131 THR A CA 1
ATOM 1024 C C . THR A 1 131 ? 4.538 3.955 -3.876 1.00 94.81 131 THR A C 1
ATOM 1026 O O . THR A 1 131 ? 3.874 4.132 -4.896 1.00 94.81 131 THR A O 1
ATOM 1029 N N . THR A 1 132 ? 3.985 3.742 -2.681 1.00 96.12 132 THR A N 1
ATOM 1030 C CA . THR A 1 132 ? 2.550 3.820 -2.364 1.00 96.12 132 THR A CA 1
ATOM 1031 C C . THR A 1 132 ? 2.280 4.966 -1.396 1.00 96.12 132 THR A C 1
ATOM 1033 O O . THR A 1 132 ? 3.132 5.300 -0.568 1.00 96.12 132 THR A O 1
ATOM 1036 N N . TYR A 1 133 ? 1.076 5.528 -1.455 1.00 96.56 133 TYR A N 1
ATOM 1037 C CA . TYR A 1 133 ? 0.613 6.575 -0.551 1.00 96.56 133 TYR A CA 1
ATOM 1038 C C . TYR A 1 133 ? -0.620 6.119 0.221 1.00 96.56 133 TYR A C 1
ATOM 1040 O O . TYR A 1 133 ? -1.438 5.348 -0.285 1.00 96.56 133 TYR A O 1
ATOM 1048 N N . PHE A 1 134 ? -0.762 6.646 1.434 1.00 98.06 134 PHE A N 1
ATOM 1049 C CA . PHE A 1 134 ? -2.001 6.605 2.192 1.00 98.06 134 PHE A CA 1
ATOM 1050 C C . PHE A 1 134 ? -2.607 8.004 2.248 1.00 98.06 134 PHE A C 1
ATOM 1052 O O . PHE A 1 134 ? -1.978 8.954 2.726 1.00 98.06 134 PHE A O 1
ATOM 1059 N N . LEU A 1 135 ? -3.853 8.099 1.804 1.00 98.06 135 LEU A N 1
ATOM 1060 C CA . LEU A 1 135 ? -4.689 9.288 1.853 1.00 98.06 135 LEU A CA 1
ATOM 1061 C C . LEU A 1 135 ? -5.818 9.048 2.853 1.00 98.06 135 LEU A C 1
ATOM 1063 O O . LEU A 1 135 ? -6.485 8.022 2.767 1.00 98.06 135 LEU A O 1
ATOM 1067 N N . ASP A 1 136 ? -6.063 9.970 3.781 1.00 97.88 136 ASP A N 1
ATOM 1068 C CA . ASP A 1 136 ? -7.266 9.890 4.616 1.00 97.88 136 ASP A CA 1
ATOM 1069 C C . ASP A 1 136 ? -8.532 10.314 3.844 1.00 97.88 136 ASP A C 1
ATOM 1071 O O . ASP A 1 136 ? -8.471 10.806 2.716 1.00 97.88 136 ASP A O 1
ATOM 1075 N N . ALA A 1 137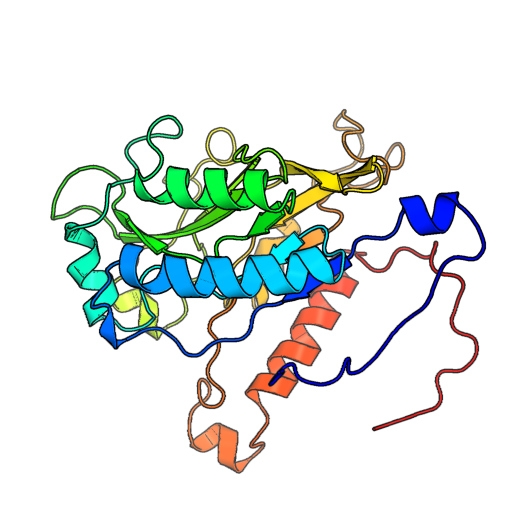 ? -9.701 10.174 4.475 1.00 97.12 137 ALA A N 1
ATOM 1076 C CA . ALA A 1 137 ? -10.989 10.573 3.899 1.00 97.12 137 ALA A CA 1
ATOM 1077 C C . ALA A 1 137 ? -11.123 12.088 3.615 1.00 97.12 137 ALA A C 1
ATOM 1079 O O . ALA A 1 137 ? -12.073 12.512 2.958 1.00 97.12 137 ALA A O 1
ATOM 1080 N N . ARG A 1 138 ? -10.196 12.924 4.104 1.00 97.38 138 ARG A N 1
ATOM 1081 C CA . ARG A 1 138 ? -10.116 14.368 3.818 1.00 97.38 138 ARG A CA 1
ATOM 1082 C C . ARG A 1 138 ? -9.166 14.659 2.650 1.00 97.38 138 ARG A C 1
ATOM 1084 O O . ARG A 1 138 ? -9.005 15.817 2.256 1.00 97.38 138 ARG A O 1
ATOM 1091 N N . GLY A 1 139 ? -8.560 13.624 2.068 1.00 96.88 139 GLY A N 1
ATOM 1092 C CA . GLY A 1 139 ? -7.553 13.739 1.022 1.00 96.88 139 GLY A CA 1
ATOM 1093 C C . GLY A 1 139 ? -6.218 14.267 1.541 1.00 96.88 139 GLY A C 1
ATOM 1094 O O . GLY A 1 139 ? -5.458 14.845 0.765 1.00 96.88 139 GLY A O 1
ATOM 1095 N N . ASP A 1 140 ? -5.924 14.131 2.833 1.00 96.44 140 ASP A N 1
ATOM 1096 C CA . ASP A 1 140 ? -4.601 14.425 3.377 1.00 96.44 140 ASP A CA 1
ATOM 1097 C C . ASP A 1 140 ? -3.694 13.207 3.225 1.00 96.44 140 ASP A C 1
ATOM 1099 O O . ASP A 1 140 ? -4.070 12.087 3.574 1.00 96.44 140 ASP A O 1
ATOM 1103 N N . ILE A 1 141 ? -2.466 13.431 2.764 1.00 95.50 141 ILE A N 1
ATOM 1104 C CA . ILE A 1 141 ? -1.441 12.388 2.705 1.00 95.50 141 ILE A CA 1
ATOM 1105 C C . ILE A 1 141 ? -0.947 12.153 4.129 1.00 95.50 141 ILE A C 1
ATOM 1107 O O . ILE A 1 141 ? -0.328 13.034 4.725 1.00 95.50 141 ILE A O 1
ATOM 1111 N N . LYS A 1 142 ? -1.242 10.980 4.688 1.00 95.69 142 LYS A N 1
ATOM 1112 C CA . LYS A 1 142 ? -0.782 10.610 6.036 1.00 95.69 142 LYS A CA 1
ATOM 1113 C C . LYS A 1 142 ? 0.511 9.817 6.007 1.00 95.69 142 LYS A C 1
ATOM 1115 O O . LYS A 1 142 ? 1.283 9.901 6.954 1.00 95.69 142 LYS A O 1
ATOM 1120 N N . GLY A 1 143 ? 0.756 9.077 4.930 1.00 93.75 143 GLY A N 1
ATOM 1121 C CA . GLY A 1 143 ? 1.956 8.267 4.792 1.00 93.75 143 GLY A CA 1
ATOM 1122 C C . GLY A 1 143 ? 2.344 8.037 3.342 1.00 93.75 143 GLY A C 1
ATOM 1123 O O . GLY A 1 143 ? 1.500 8.028 2.447 1.00 93.75 143 GLY A O 1
ATOM 1124 N N . ALA A 1 144 ? 3.634 7.810 3.137 1.00 94.19 144 ALA A N 1
ATOM 1125 C CA . ALA A 1 144 ? 4.209 7.323 1.896 1.00 94.19 144 ALA A CA 1
ATOM 1126 C C . ALA A 1 144 ? 5.173 6.188 2.241 1.00 94.19 144 ALA A C 1
ATOM 1128 O O . ALA A 1 144 ? 5.923 6.281 3.213 1.00 94.19 144 ALA A O 1
ATOM 1129 N N . TYR A 1 145 ? 5.151 5.117 1.457 1.00 95.56 145 TYR A N 1
ATOM 1130 C CA . TYR A 1 145 ? 6.063 3.996 1.629 1.00 95.56 145 TYR A CA 1
ATOM 1131 C C . TYR A 1 145 ? 6.706 3.637 0.301 1.00 95.56 145 TYR A C 1
ATOM 1133 O O . TYR A 1 145 ? 6.012 3.413 -0.689 1.00 95.56 145 TYR A O 1
ATOM 1141 N N . THR A 1 146 ? 8.033 3.545 0.310 1.00 95.69 146 THR A N 1
ATOM 1142 C CA . THR A 1 146 ? 8.819 3.069 -0.824 1.00 95.69 146 THR A CA 1
ATOM 1143 C C . THR A 1 146 ? 9.355 1.677 -0.527 1.00 95.69 146 THR A C 1
ATOM 1145 O O . THR A 1 146 ? 9.990 1.467 0.511 1.00 95.69 146 THR A O 1
ATOM 1148 N N . LYS A 1 147 ? 9.124 0.747 -1.459 1.00 97.56 147 LYS A N 1
ATOM 1149 C CA . LYS A 1 147 ? 9.468 -0.673 -1.339 1.00 97.56 147 LYS A CA 1
ATOM 1150 C C . LYS A 1 147 ? 10.944 -0.872 -1.008 1.00 97.56 147 LYS A C 1
ATOM 1152 O O . LYS A 1 147 ? 11.832 -0.305 -1.654 1.00 97.56 147 LYS A O 1
ATOM 1157 N N . ARG A 1 148 ? 11.205 -1.695 0.008 1.00 96.94 148 ARG A N 1
ATOM 1158 C CA . ARG A 1 148 ? 12.564 -1.983 0.495 1.00 96.94 148 ARG A CA 1
ATOM 1159 C C . ARG A 1 148 ? 13.055 -3.347 0.038 1.00 96.94 148 ARG A C 1
ATOM 1161 O O . ARG A 1 148 ? 14.211 -3.462 -0.363 1.00 96.94 148 ARG A O 1
ATOM 1168 N N . ASN A 1 149 ? 12.193 -4.361 0.038 1.00 98.06 149 ASN A N 1
ATOM 1169 C CA . ASN A 1 149 ? 12.551 -5.697 -0.421 1.00 98.06 149 ASN A CA 1
ATOM 1170 C C . ASN A 1 149 ? 12.018 -5.933 -1.832 1.00 98.06 149 ASN A C 1
ATOM 1172 O O . ASN A 1 149 ? 10.845 -6.230 -2.026 1.00 98.06 149 ASN A O 1
ATOM 1176 N N . LEU A 1 150 ? 12.898 -5.820 -2.828 1.00 97.88 150 LEU A N 1
ATOM 1177 C CA . LEU A 1 150 ? 12.525 -6.052 -4.222 1.00 97.88 150 LEU A CA 1
ATOM 1178 C C . LEU A 1 150 ? 12.374 -7.547 -4.534 1.00 97.88 150 LEU A C 1
ATOM 1180 O O . LEU A 1 150 ? 13.273 -8.358 -4.238 1.00 97.88 150 LEU A O 1
ATOM 1184 N N . TRP A 1 151 ? 11.284 -7.886 -5.221 1.00 96.00 151 TRP A N 1
ATOM 1185 C CA . TRP A 1 151 ? 11.131 -9.165 -5.903 1.00 96.00 151 TRP A CA 1
ATOM 1186 C C . TRP A 1 151 ? 12.210 -9.313 -6.975 1.00 96.00 151 TRP A C 1
ATOM 1188 O O . TRP A 1 151 ? 12.741 -8.332 -7.495 1.00 96.00 151 TRP A O 1
ATOM 1198 N N . HIS A 1 152 ? 12.608 -10.545 -7.282 1.00 93.75 152 HIS A N 1
ATOM 1199 C CA . HIS A 1 152 ? 13.797 -10.781 -8.097 1.00 93.75 152 HIS A CA 1
ATOM 1200 C C . HIS A 1 152 ? 13.707 -10.149 -9.501 1.00 93.75 152 HIS A C 1
ATOM 1202 O O . HIS A 1 152 ? 14.716 -9.631 -9.979 1.00 93.75 152 HIS A O 1
ATOM 1208 N N . ALA A 1 153 ? 12.516 -10.115 -10.111 1.00 92.00 153 ALA A N 1
ATOM 1209 C CA . ALA A 1 153 ? 12.282 -9.470 -11.404 1.00 92.00 153 ALA A CA 1
ATOM 1210 C C . ALA A 1 153 ? 12.514 -7.946 -11.356 1.00 92.00 153 ALA A C 1
ATOM 1212 O O . ALA A 1 153 ? 13.147 -7.375 -12.245 1.00 92.00 153 ALA A O 1
ATOM 1213 N N . GLU A 1 154 ? 12.109 -7.296 -10.263 1.00 95.88 154 GLU A N 1
ATOM 1214 C CA . GLU A 1 154 ? 12.203 -5.843 -10.073 1.00 95.88 154 GLU A CA 1
ATOM 1215 C C . GLU A 1 154 ? 13.647 -5.337 -10.024 1.00 95.88 154 GLU A C 1
ATOM 1217 O O . GLU A 1 154 ? 13.942 -4.231 -10.479 1.00 95.88 154 GLU A O 1
ATOM 1222 N N . ARG A 1 155 ? 14.570 -6.158 -9.508 1.00 95.69 155 ARG A N 1
ATOM 1223 C CA . ARG A 1 155 ? 15.974 -5.788 -9.234 1.00 95.69 155 ARG A CA 1
ATOM 1224 C C . ARG A 1 155 ? 16.756 -5.352 -10.472 1.00 95.69 155 ARG A C 1
ATOM 1226 O O . ARG A 1 155 ? 17.800 -4.722 -10.339 1.00 95.69 155 ARG A O 1
ATOM 1233 N N . ALA A 1 156 ? 16.281 -5.695 -11.669 1.00 94.19 156 ALA A N 1
ATOM 1234 C CA . ALA A 1 156 ? 16.905 -5.286 -12.924 1.00 94.19 156 ALA A CA 1
ATOM 1235 C C . ALA A 1 156 ? 16.617 -3.820 -13.303 1.00 94.19 156 ALA A C 1
ATOM 1237 O O . ALA A 1 156 ? 17.296 -3.276 -14.176 1.00 94.19 156 ALA A O 1
ATOM 1238 N N . VAL A 1 157 ? 15.592 -3.197 -12.711 1.00 93.62 157 VAL A N 1
ATOM 1239 C CA . VAL A 1 157 ? 15.099 -1.863 -13.100 1.00 93.62 157 VAL A CA 1
ATOM 1240 C C . VAL A 1 157 ? 14.952 -0.932 -11.898 1.00 93.62 157 VAL A C 1
ATOM 1242 O O . VAL A 1 157 ? 15.230 0.261 -12.014 1.00 93.62 157 VAL A O 1
ATOM 1245 N N . LEU A 1 158 ? 14.516 -1.462 -10.756 1.00 95.06 158 LEU A N 1
ATOM 1246 C CA . LEU A 1 158 ? 14.177 -0.688 -9.569 1.00 95.06 158 LEU A CA 1
ATOM 1247 C C . LEU A 1 158 ? 15.308 -0.694 -8.541 1.00 95.06 158 LEU A C 1
ATOM 1249 O O . LEU A 1 158 ? 16.145 -1.593 -8.484 1.00 95.06 158 LEU A O 1
ATOM 1253 N N . THR A 1 159 ? 15.307 0.337 -7.708 1.00 95.75 159 THR A N 1
ATOM 1254 C CA . THR A 1 159 ? 16.221 0.525 -6.585 1.00 95.75 159 THR A CA 1
ATOM 1255 C C . THR A 1 159 ? 15.447 0.314 -5.282 1.00 95.75 159 THR A C 1
ATOM 1257 O O . THR A 1 159 ? 14.365 0.881 -5.129 1.00 95.75 159 THR A O 1
ATOM 1260 N N . PRO A 1 160 ? 15.954 -0.495 -4.334 1.00 96.62 160 PRO A N 1
ATOM 1261 C CA . PRO A 1 160 ? 15.313 -0.647 -3.034 1.00 96.62 160 PRO A CA 1
ATOM 1262 C C . PRO A 1 160 ? 15.489 0.622 -2.199 1.00 96.62 160 PRO A C 1
ATOM 1264 O O . PRO A 1 160 ? 16.569 1.221 -2.177 1.00 96.62 160 PRO A O 1
ATOM 1267 N N . ALA A 1 161 ? 14.461 1.004 -1.447 1.00 94.94 161 ALA A N 1
ATOM 1268 C CA . ALA A 1 161 ? 14.618 2.024 -0.423 1.00 94.94 161 ALA A CA 1
ATOM 1269 C C . ALA A 1 161 ? 15.522 1.539 0.724 1.00 94.94 161 ALA A C 1
ATOM 1271 O O . ALA A 1 161 ? 15.459 0.406 1.198 1.00 94.94 161 ALA A O 1
ATOM 1272 N N . THR A 1 162 ? 16.352 2.451 1.213 1.00 94.44 162 THR A N 1
ATOM 1273 C CA . THR A 1 162 ? 17.267 2.278 2.346 1.00 94.44 162 THR A CA 1
ATOM 1274 C C . THR A 1 162 ? 17.100 3.421 3.339 1.00 94.44 162 THR A C 1
ATOM 1276 O O . THR A 1 162 ? 16.484 4.435 3.019 1.00 94.44 162 THR A O 1
ATOM 1279 N N . ASP A 1 163 ? 17.708 3.305 4.517 1.00 91.81 163 ASP A N 1
ATOM 1280 C CA . ASP A 1 163 ? 17.707 4.375 5.529 1.00 91.81 163 ASP A CA 1
ATOM 1281 C C . ASP A 1 163 ? 18.487 5.615 5.100 1.00 91.81 163 ASP A C 1
ATOM 1283 O O . ASP A 1 163 ? 18.303 6.671 5.684 1.00 91.81 163 ASP A O 1
ATOM 1287 N N . VAL A 1 164 ? 19.326 5.495 4.069 1.00 91.12 164 VAL A N 1
ATOM 1288 C CA . VAL A 1 164 ? 20.036 6.630 3.474 1.00 91.12 164 VAL A CA 1
ATOM 1289 C C . VAL A 1 164 ? 19.140 7.362 2.477 1.00 91.12 164 VAL A C 1
ATOM 1291 O O . VAL A 1 164 ? 19.090 8.582 2.479 1.00 91.12 164 VAL A O 1
ATOM 1294 N N . SER A 1 165 ? 18.429 6.624 1.621 1.00 89.94 165 SER A N 1
ATOM 1295 C CA . SER A 1 165 ? 17.536 7.214 0.606 1.00 89.94 165 SER A CA 1
ATOM 1296 C C . SER A 1 165 ? 16.174 7.652 1.154 1.00 89.94 165 SER A C 1
ATOM 1298 O O . SER A 1 165 ? 15.541 8.524 0.585 1.00 89.94 165 SER A O 1
ATOM 1300 N N . HIS A 1 166 ? 15.701 6.981 2.206 1.00 91.25 166 HIS A N 1
ATOM 1301 C CA . HIS A 1 166 ? 14.376 7.146 2.799 1.00 91.25 166 HIS A CA 1
ATOM 1302 C C . HIS A 1 166 ? 14.528 7.057 4.329 1.00 91.25 166 HIS A C 1
ATOM 1304 O O . HIS A 1 166 ? 14.208 6.015 4.930 1.00 91.25 166 HIS A O 1
ATOM 1310 N N . PRO A 1 167 ? 15.124 8.084 4.958 1.00 90.31 167 PRO A N 1
ATOM 1311 C CA . PRO A 1 167 ? 15.368 8.095 6.395 1.00 90.31 167 PRO A CA 1
ATOM 1312 C C . PRO A 1 167 ? 14.043 8.231 7.168 1.00 90.31 167 PRO A C 1
ATOM 1314 O O . PRO A 1 167 ? 13.048 8.722 6.641 1.00 90.31 167 PRO A O 1
ATOM 1317 N N . LYS A 1 168 ? 13.989 7.720 8.408 1.00 86.94 168 LYS A N 1
ATOM 1318 C CA . LYS A 1 168 ? 12.727 7.580 9.173 1.00 86.94 168 LYS A CA 1
ATOM 1319 C C . LYS A 1 168 ? 12.083 8.914 9.566 1.00 86.94 168 LYS A C 1
ATOM 1321 O O . LYS A 1 168 ? 10.886 8.945 9.819 1.00 86.94 168 LYS A O 1
ATOM 1326 N N . ASP A 1 169 ? 12.877 9.963 9.700 1.00 86.06 169 ASP A N 1
ATOM 1327 C CA . ASP A 1 169 ? 12.442 11.316 10.042 1.00 86.06 169 ASP A CA 1
ATOM 1328 C C . ASP A 1 169 ? 11.743 12.014 8.870 1.00 86.06 169 ASP A C 1
ATOM 1330 O O . ASP A 1 169 ? 10.786 12.751 9.091 1.00 86.06 169 ASP A O 1
ATOM 1334 N N . GLU A 1 170 ? 12.162 11.730 7.635 1.00 84.00 170 GLU A N 1
ATOM 1335 C CA . GLU A 1 170 ? 11.501 12.234 6.422 1.00 84.00 170 GLU A CA 1
ATOM 1336 C C . GLU A 1 170 ? 10.387 11.299 5.924 1.00 84.00 170 GLU A C 1
ATOM 1338 O O . GLU A 1 170 ? 9.371 11.754 5.407 1.00 84.00 170 GLU A O 1
ATOM 1343 N N . TYR A 1 171 ? 10.555 9.987 6.108 1.00 86.69 171 TYR A N 1
ATOM 1344 C CA . TYR A 1 171 ? 9.614 8.947 5.685 1.00 86.69 171 TYR A CA 1
ATOM 1345 C C . TYR A 1 171 ? 9.188 8.117 6.901 1.00 86.69 171 TYR A C 1
ATOM 1347 O O . TYR A 1 171 ? 9.702 7.006 7.112 1.00 86.69 171 TYR A O 1
ATOM 1355 N N . PRO A 1 172 ? 8.279 8.650 7.738 1.00 88.25 172 PRO A N 1
ATOM 1356 C CA . PRO A 1 172 ? 7.853 7.968 8.946 1.00 88.25 172 PRO A CA 1
ATOM 1357 C C . PRO A 1 172 ? 7.190 6.628 8.596 1.00 88.25 172 PRO A C 1
ATOM 1359 O O . PRO A 1 172 ? 6.304 6.575 7.741 1.00 88.25 172 PRO A O 1
ATOM 1362 N N . PRO A 1 173 ? 7.594 5.524 9.251 1.00 88.75 173 PRO A N 1
ATOM 1363 C CA . PRO A 1 173 ? 7.093 4.190 8.924 1.00 88.75 173 PRO A CA 1
ATOM 1364 C C . PRO A 1 173 ? 5.655 3.955 9.401 1.00 88.75 173 PRO A C 1
ATOM 1366 O O . PRO A 1 173 ? 5.040 2.963 9.021 1.00 88.75 173 PRO A O 1
ATOM 1369 N N . VAL A 1 174 ? 5.133 4.834 10.256 1.00 92.88 174 VAL A N 1
ATOM 1370 C CA . VAL A 1 174 ? 3.788 4.760 10.824 1.00 92.88 174 VAL A CA 1
ATOM 1371 C C . VAL A 1 174 ? 3.120 6.125 10.741 1.00 92.88 174 VAL A C 1
ATOM 1373 O O . VAL A 1 174 ? 3.787 7.157 10.813 1.00 92.88 174 VAL A O 1
ATOM 1376 N N . PHE A 1 175 ? 1.800 6.130 10.623 1.00 94.00 175 PHE A N 1
ATOM 1377 C CA . PHE A 1 175 ? 0.992 7.341 10.561 1.00 94.00 175 PHE A CA 1
ATOM 1378 C C . PHE A 1 175 ? -0.363 7.122 11.229 1.00 94.00 175 PHE A C 1
ATOM 1380 O O . PHE A 1 175 ? -0.782 5.990 11.456 1.00 94.00 175 PHE A O 1
ATOM 1387 N N . MET A 1 176 ? -1.051 8.214 11.553 1.00 94.81 176 MET A N 1
ATOM 1388 C CA . MET A 1 176 ? -2.370 8.170 12.183 1.00 94.81 176 MET A CA 1
ATOM 1389 C C . MET A 1 176 ? -3.460 8.476 11.163 1.00 94.81 176 MET A C 1
ATOM 1391 O O . MET A 1 176 ? -3.323 9.417 10.376 1.00 94.81 176 MET A O 1
ATOM 1395 N N . PHE A 1 177 ? -4.569 7.746 11.234 1.00 95.31 177 PHE A N 1
ATOM 1396 C CA . PHE A 1 177 ? -5.805 8.123 10.554 1.00 95.31 177 PHE A CA 1
ATOM 1397 C C . PHE A 1 177 ? -7.025 7.830 11.432 1.00 95.31 177 PHE A C 1
ATOM 1399 O O . PHE A 1 177 ? -6.932 7.127 12.438 1.00 95.31 177 PHE A O 1
ATOM 1406 N N . GLU A 1 178 ? -8.157 8.422 11.066 1.00 94.94 178 GLU A N 1
ATOM 1407 C CA . GLU A 1 178 ? -9.435 8.247 11.751 1.00 94.94 178 GLU A CA 1
ATOM 1408 C C . GLU A 1 178 ? -10.420 7.575 10.791 1.00 94.94 178 GLU A C 1
ATOM 1410 O O . GLU A 1 178 ? -10.532 7.972 9.627 1.00 94.94 178 GLU A O 1
ATOM 1415 N N . THR A 1 179 ? -11.099 6.531 11.262 1.00 93.00 179 THR A N 1
ATOM 1416 C CA . THR A 1 179 ? -12.177 5.869 10.516 1.00 93.00 179 THR A CA 1
ATOM 1417 C C . THR A 1 179 ? -13.402 6.775 10.417 1.00 93.00 179 THR A C 1
ATOM 1419 O O . THR A 1 179 ? -13.546 7.741 11.165 1.00 93.00 179 THR A O 1
ATOM 1422 N N . ARG A 1 180 ? -14.363 6.438 9.549 1.00 89.25 180 ARG A N 1
ATOM 1423 C CA . ARG A 1 180 ? -15.622 7.199 9.426 1.00 89.25 180 ARG A CA 1
ATOM 1424 C C . ARG A 1 180 ? -16.425 7.233 10.724 1.00 89.25 180 ARG A C 1
ATOM 1426 O O . ARG A 1 180 ? -17.253 8.119 10.917 1.00 89.25 180 ARG A O 1
ATOM 1433 N N . ARG A 1 181 ? -16.195 6.248 11.591 1.00 90.12 181 ARG A N 1
ATOM 1434 C CA . ARG A 1 181 ? -16.867 6.087 12.880 1.00 90.12 181 ARG A CA 1
ATOM 1435 C C . ARG A 1 181 ? -16.081 6.704 14.038 1.00 90.12 181 ARG A C 1
ATOM 1437 O O . ARG A 1 181 ? -16.546 6.649 15.167 1.00 90.12 181 ARG A O 1
ATOM 1444 N N . GLY A 1 182 ? -14.945 7.351 13.774 1.00 91.75 182 GLY A N 1
ATOM 1445 C CA . GLY A 1 182 ? -14.207 8.119 14.776 1.00 91.75 182 GLY A CA 1
ATOM 1446 C C . GLY A 1 182 ? -13.186 7.315 15.577 1.00 91.75 182 GLY A C 1
ATOM 1447 O O . GLY A 1 182 ? -12.627 7.857 16.521 1.00 91.75 182 GLY A O 1
ATOM 1448 N N . LEU A 1 183 ? -12.929 6.048 15.231 1.00 92.00 183 LEU A N 1
ATOM 1449 C CA . LEU A 1 183 ? -11.781 5.320 15.776 1.00 92.00 183 LEU A CA 1
ATOM 1450 C C . LEU A 1 183 ? -10.490 5.868 15.162 1.00 92.00 183 LEU A C 1
ATOM 1452 O O . LEU A 1 183 ? -10.305 5.798 13.942 1.00 92.00 183 LEU A O 1
ATOM 1456 N N . ARG A 1 184 ? -9.582 6.349 16.010 1.00 93.12 184 ARG A N 1
ATOM 1457 C CA . ARG A 1 184 ? -8.234 6.776 15.638 1.00 93.12 184 ARG A CA 1
ATOM 1458 C C . ARG A 1 184 ? -7.232 5.632 15.796 1.00 93.12 184 ARG A C 1
ATOM 1460 O O . ARG A 1 184 ? -6.953 5.193 16.910 1.00 93.12 184 ARG A O 1
ATOM 1467 N N . VAL A 1 185 ? -6.632 5.220 14.680 1.00 91.19 185 VAL A N 1
ATOM 1468 C CA . VAL A 1 185 ? -5.681 4.098 14.616 1.00 91.19 185 VAL A CA 1
ATOM 1469 C C . VAL A 1 185 ? -4.329 4.502 14.047 1.00 91.19 185 VAL A C 1
ATOM 1471 O O . VAL A 1 185 ? -4.225 5.378 13.179 1.00 91.19 185 VAL A O 1
ATOM 1474 N N . ARG A 1 186 ? -3.281 3.835 14.528 1.00 92.62 186 ARG A N 1
ATOM 1475 C CA . ARG A 1 186 ? -1.939 3.879 13.958 1.00 92.62 186 ARG A CA 1
ATOM 1476 C C . ARG A 1 186 ? -1.856 2.851 12.840 1.00 92.62 186 ARG A C 1
ATOM 1478 O O . ARG A 1 186 ? -2.095 1.670 13.055 1.00 92.62 186 ARG A O 1
ATOM 1485 N N . ALA A 1 187 ? -1.463 3.282 11.656 1.00 94.12 187 ALA A N 1
ATOM 1486 C CA . ALA A 1 187 ? -1.280 2.412 10.510 1.00 94.12 187 ALA A CA 1
ATOM 1487 C C . ALA A 1 187 ? 0.150 2.453 9.987 1.00 94.12 187 ALA A C 1
ATOM 1489 O O . ALA A 1 187 ? 0.919 3.373 10.271 1.00 94.12 187 ALA A O 1
ATOM 1490 N N . SER A 1 188 ? 0.490 1.443 9.196 1.00 95.44 188 SER A N 1
ATOM 1491 C CA . SER A 1 188 ? 1.709 1.395 8.398 1.00 95.44 188 SER A CA 1
ATOM 1492 C C . SER A 1 188 ? 1.408 0.853 7.003 1.00 95.44 188 SER A C 1
ATOM 1494 O O . SER A 1 188 ? 0.340 0.291 6.750 1.00 95.44 188 SER A O 1
ATOM 1496 N N . MET A 1 189 ? 2.367 1.021 6.099 1.00 97.00 189 MET A N 1
ATOM 1497 C CA . MET A 1 189 ? 2.367 0.380 4.794 1.00 97.00 189 MET A CA 1
ATOM 1498 C C . MET A 1 189 ? 3.649 -0.431 4.630 1.00 97.00 189 MET A C 1
ATOM 1500 O O . MET A 1 189 ? 4.741 0.056 4.917 1.00 97.00 189 MET A O 1
ATOM 1504 N N . LEU A 1 190 ? 3.489 -1.652 4.135 1.00 97.19 190 LEU A N 1
ATOM 1505 C CA . LEU A 1 190 ? 4.538 -2.478 3.538 1.00 97.19 190 LEU A CA 1
ATOM 1506 C C . LEU A 1 190 ? 4.085 -2.833 2.118 1.00 97.19 190 LEU A C 1
ATOM 1508 O O . LEU A 1 190 ? 2.979 -2.468 1.725 1.00 97.19 190 LEU A O 1
ATOM 1512 N N . MET A 1 191 ? 4.901 -3.510 1.314 1.00 97.19 191 MET A N 1
ATOM 1513 C CA . MET A 1 191 ? 4.509 -3.798 -0.065 1.00 97.19 191 MET A CA 1
ATOM 1514 C C . MET A 1 191 ? 4.944 -5.186 -0.518 1.00 97.19 191 MET A C 1
ATOM 1516 O O . MET A 1 191 ? 6.136 -5.488 -0.548 1.00 97.19 191 MET A O 1
ATOM 1520 N N . CYS A 1 192 ? 3.970 -5.999 -0.940 1.00 97.25 192 CYS A N 1
ATOM 1521 C CA . CYS A 1 192 ? 4.188 -7.262 -1.647 1.00 97.25 192 CYS A CA 1
ATOM 1522 C C . CYS A 1 192 ? 5.288 -8.131 -1.010 1.00 97.25 192 CYS A C 1
ATOM 1524 O O . CYS A 1 192 ? 5.115 -8.671 0.079 1.00 97.25 192 CYS A O 1
ATOM 1526 N N . TRP A 1 193 ? 6.454 -8.216 -1.650 1.00 97.56 193 TRP A N 1
ATOM 1527 C CA . TRP A 1 193 ? 7.581 -9.034 -1.212 1.00 97.56 193 TRP A CA 1
ATOM 1528 C C . TRP A 1 193 ? 8.137 -8.668 0.177 1.00 97.56 193 TRP A C 1
ATOM 1530 O O . TRP A 1 193 ? 8.781 -9.504 0.808 1.00 97.56 193 TRP A O 1
ATOM 1540 N N . ASP A 1 194 ? 7.842 -7.478 0.718 1.00 97.75 194 ASP A N 1
ATOM 1541 C CA . ASP A 1 194 ? 8.148 -7.138 2.115 1.00 97.75 194 ASP A CA 1
ATOM 1542 C C . ASP A 1 194 ? 7.483 -8.099 3.121 1.00 97.75 194 ASP A C 1
ATOM 1544 O O . ASP A 1 194 ? 8.038 -8.309 4.202 1.00 97.75 194 ASP A O 1
ATOM 1548 N N . LEU A 1 195 ? 6.350 -8.725 2.760 1.00 96.19 195 LEU A N 1
ATOM 1549 C CA . LEU A 1 195 ? 5.646 -9.729 3.572 1.00 96.19 195 LEU A CA 1
ATOM 1550 C C . LEU A 1 195 ? 6.539 -10.928 3.927 1.00 96.19 195 LEU A C 1
ATOM 1552 O O . LEU A 1 195 ? 6.417 -11.513 5.008 1.00 96.19 195 LEU A O 1
ATOM 1556 N N . MET A 1 196 ? 7.490 -11.262 3.054 1.00 96.38 196 MET A N 1
ATOM 1557 C CA . MET A 1 196 ? 8.407 -12.384 3.251 1.00 96.38 196 MET A CA 1
ATOM 1558 C C . MET A 1 196 ? 9.409 -12.155 4.386 1.00 96.38 196 MET A C 1
ATOM 1560 O O . MET A 1 196 ? 10.004 -13.119 4.864 1.00 96.38 196 MET A O 1
ATOM 1564 N N . PHE A 1 197 ? 9.581 -10.914 4.847 1.00 97.00 197 PHE A N 1
ATOM 1565 C CA . PHE A 1 197 ? 10.640 -10.523 5.775 1.00 97.00 197 PHE A CA 1
ATOM 1566 C C . PHE A 1 197 ? 10.052 -10.103 7.127 1.00 97.00 197 PHE A C 1
ATOM 1568 O O . PHE A 1 197 ? 9.522 -8.993 7.242 1.00 97.00 197 PHE A O 1
ATOM 1575 N N . PRO A 1 198 ? 10.171 -10.934 8.181 1.00 95.75 198 PRO A N 1
ATOM 1576 C CA . PRO A 1 198 ? 9.743 -10.544 9.524 1.00 95.75 198 PRO A CA 1
ATOM 1577 C C . PRO A 1 198 ? 10.401 -9.230 9.985 1.00 95.75 198 PRO A C 1
ATOM 1579 O O . PRO A 1 198 ? 9.793 -8.426 10.690 1.00 95.75 198 PRO A O 1
ATOM 1582 N N . GLU A 1 199 ? 11.639 -8.964 9.559 1.00 95.44 199 GLU A N 1
ATOM 1583 C CA . GLU A 1 199 ? 12.395 -7.750 9.878 1.00 95.44 199 GLU A CA 1
ATOM 1584 C C . GLU A 1 199 ? 11.701 -6.471 9.395 1.00 95.44 199 GLU A C 1
ATOM 1586 O O . GLU A 1 199 ? 11.806 -5.437 10.062 1.00 95.44 199 GLU A O 1
ATOM 1591 N N . SER A 1 200 ? 10.962 -6.538 8.280 1.00 95.38 200 SER A N 1
ATOM 1592 C CA . SER A 1 200 ? 10.171 -5.412 7.767 1.00 95.38 200 SER A CA 1
ATOM 1593 C C . SER A 1 200 ? 9.126 -4.963 8.783 1.00 95.38 200 SER A C 1
ATOM 1595 O O . SER A 1 200 ? 8.950 -3.763 8.984 1.00 95.38 200 SER A O 1
ATOM 1597 N N . PHE A 1 201 ? 8.497 -5.916 9.474 1.00 94.31 201 PHE A N 1
ATOM 1598 C CA . PHE A 1 201 ? 7.512 -5.644 10.515 1.00 94.31 201 PHE A CA 1
ATOM 1599 C C . PHE A 1 201 ? 8.176 -5.215 11.820 1.00 94.31 201 PHE A C 1
ATOM 1601 O O . PHE A 1 201 ? 7.794 -4.198 12.393 1.00 94.31 201 PHE A O 1
ATOM 1608 N N . ARG A 1 202 ? 9.242 -5.904 12.254 1.00 91.75 202 ARG A N 1
ATOM 1609 C CA . ARG A 1 202 ? 9.963 -5.558 13.498 1.00 91.75 202 ARG A CA 1
ATOM 1610 C C . ARG A 1 202 ? 10.464 -4.114 13.509 1.00 91.75 202 ARG A C 1
ATOM 1612 O O . ARG A 1 202 ? 10.540 -3.493 14.564 1.00 91.75 202 ARG A O 1
ATOM 1619 N N . ARG A 1 203 ? 10.785 -3.557 12.338 1.00 91.25 203 ARG A N 1
ATOM 1620 C CA . ARG A 1 203 ? 11.208 -2.159 12.172 1.00 91.25 203 ARG A CA 1
ATOM 1621 C C . ARG A 1 203 ? 10.130 -1.130 12.555 1.00 91.25 203 ARG A C 1
ATOM 1623 O O . ARG A 1 203 ? 10.492 0.024 12.816 1.00 91.25 203 ARG A O 1
ATOM 1630 N N . LEU A 1 204 ? 8.857 -1.524 12.544 1.00 91.38 204 LEU A N 1
ATOM 1631 C CA . LEU A 1 204 ? 7.693 -0.666 12.794 1.00 91.38 204 LEU A CA 1
ATOM 1632 C C . LEU A 1 204 ? 7.405 -0.467 14.288 1.00 91.38 204 LEU A C 1
ATOM 1634 O O . LEU A 1 204 ? 6.630 0.420 14.636 1.00 91.38 204 LEU A O 1
ATOM 1638 N N . PHE A 1 205 ? 8.028 -1.268 15.154 1.00 89.75 205 PHE A N 1
ATOM 1639 C CA . PHE A 1 205 ? 7.766 -1.265 16.586 1.00 89.75 205 PHE A CA 1
ATOM 1640 C C . PHE A 1 205 ? 8.748 -0.388 17.364 1.00 89.75 205 PHE A C 1
ATOM 1642 O O . PHE A 1 205 ? 9.943 -0.316 17.063 1.00 89.75 205 PHE A O 1
ATOM 1649 N N . VAL A 1 206 ? 8.228 0.242 18.412 1.00 87.00 206 VAL A N 1
ATOM 1650 C CA . VAL A 1 206 ? 8.963 1.046 19.387 1.00 87.00 206 VAL A CA 1
ATOM 1651 C C . VAL A 1 206 ? 8.812 0.391 20.769 1.00 87.00 206 VAL A C 1
ATOM 1653 O O . VAL A 1 206 ? 7.702 -0.008 21.134 1.00 87.00 206 VAL A O 1
ATOM 1656 N N . PRO A 1 207 ? 9.905 0.235 21.540 1.00 86.44 207 PRO A N 1
ATOM 1657 C CA . PRO A 1 207 ? 9.852 -0.409 22.849 1.00 86.44 207 PRO A CA 1
ATOM 1658 C C . PRO A 1 207 ? 9.090 0.425 23.899 1.00 86.44 207 PRO A C 1
ATOM 1660 O O . PRO A 1 207 ? 8.963 1.644 23.746 1.00 86.44 207 PRO A O 1
ATOM 1663 N N . PRO A 1 208 ? 8.641 -0.208 25.002 1.00 85.44 208 PRO A N 1
ATOM 1664 C CA . PRO A 1 208 ? 8.027 0.483 26.135 1.00 85.44 208 PRO A CA 1
ATOM 1665 C C . PRO A 1 208 ? 8.887 1.622 26.699 1.00 85.44 208 PRO A C 1
ATOM 1667 O O . PRO A 1 208 ? 10.116 1.536 26.726 1.00 85.44 208 PRO A O 1
ATOM 1670 N N . GLY A 1 209 ? 8.236 2.664 27.222 1.00 72.56 209 GLY A N 1
ATOM 1671 C CA . GLY A 1 209 ? 8.904 3.801 27.873 1.00 72.56 209 GLY A CA 1
ATOM 1672 C C . GLY A 1 209 ? 9.328 4.929 26.926 1.00 72.56 209 GLY A C 1
ATOM 1673 O O . GLY A 1 209 ? 9.846 5.945 27.386 1.00 72.56 209 GLY A O 1
ATOM 1674 N N . CYS A 1 210 ? 9.078 4.786 25.623 1.00 68.75 210 CYS A N 1
ATOM 1675 C CA . CYS A 1 210 ? 9.093 5.892 24.670 1.00 68.75 210 CYS A CA 1
ATOM 1676 C C . CYS A 1 210 ? 7.681 6.497 24.588 1.00 68.75 210 CYS A C 1
ATOM 1678 O O . CYS A 1 210 ? 6.722 5.802 24.264 1.00 68.75 210 CYS A O 1
ATOM 1680 N N . ASP A 1 211 ? 7.543 7.773 24.944 1.00 57.31 211 ASP A N 1
ATOM 1681 C CA . ASP A 1 211 ? 6.245 8.431 25.114 1.00 57.31 211 ASP A CA 1
ATOM 1682 C C . ASP A 1 211 ? 5.632 8.834 23.760 1.00 57.31 211 ASP A C 1
ATOM 1684 O O . ASP A 1 211 ? 6.203 9.657 23.043 1.00 57.31 211 ASP A O 1
ATOM 16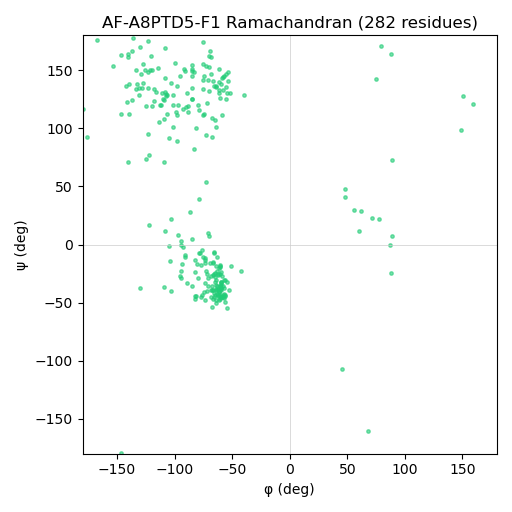88 N N . GLN A 1 212 ? 4.488 8.238 23.410 1.00 57.84 212 GLN A N 1
ATOM 1689 C CA . GLN A 1 212 ? 3.240 8.941 23.075 1.00 57.84 212 GLN A CA 1
ATOM 1690 C C . GLN A 1 212 ? 2.144 7.917 22.745 1.00 57.84 212 GLN A C 1
ATOM 1692 O O . GLN A 1 212 ? 2.224 7.203 21.744 1.00 57.84 212 GLN A O 1
ATOM 1697 N N . GLN A 1 213 ? 1.084 7.893 23.560 1.00 61.62 213 GLN A N 1
ATOM 1698 C CA . GLN A 1 213 ? -0.192 7.310 23.145 1.00 61.62 213 GLN A CA 1
ATOM 1699 C C . GLN A 1 213 ? -0.737 8.153 21.989 1.00 61.62 213 GLN A C 1
ATOM 1701 O O . GLN A 1 213 ? -1.136 9.305 22.172 1.00 61.62 213 GLN A O 1
ATOM 1706 N N . LEU A 1 214 ? -0.683 7.602 20.783 1.00 76.88 214 LEU A N 1
ATOM 1707 C CA . LEU A 1 214 ? -1.173 8.245 19.567 1.00 76.88 214 LEU A CA 1
ATOM 1708 C C . LEU A 1 214 ? -2.440 7.559 19.069 1.00 76.88 214 LEU A C 1
ATOM 1710 O O . LEU A 1 214 ? -3.330 8.250 18.570 1.00 76.88 214 LEU A O 1
ATOM 1714 N N . SER A 1 215 ? -2.507 6.235 19.216 1.00 83.31 215 SER A N 1
ATOM 1715 C CA . SER A 1 215 ? -3.670 5.409 18.905 1.00 83.31 215 SER A CA 1
ATOM 1716 C C . SER A 1 215 ? -4.574 5.256 20.123 1.00 83.31 215 SER A C 1
ATOM 1718 O O . SER A 1 215 ? -4.098 5.203 21.256 1.00 83.31 215 SER A O 1
ATOM 1720 N N . GLU A 1 216 ? -5.880 5.118 19.888 1.00 84.19 216 GLU A N 1
ATOM 1721 C CA . GLU A 1 216 ? -6.834 4.716 20.931 1.00 84.19 216 GLU A CA 1
ATOM 1722 C C . GLU A 1 216 ? -6.609 3.278 21.422 1.00 84.19 216 GLU A C 1
ATOM 1724 O O . GLU A 1 216 ? -7.135 2.887 22.465 1.00 84.19 216 GLU A O 1
ATOM 1729 N N . LEU A 1 217 ? -5.834 2.481 20.682 1.00 86.31 217 LEU A N 1
ATOM 1730 C CA . LEU A 1 217 ? -5.516 1.101 21.039 1.00 86.31 217 LEU A CA 1
ATOM 1731 C C . LEU A 1 217 ? -4.237 0.969 21.874 1.00 86.31 217 LEU A C 1
ATOM 1733 O O . LEU A 1 217 ? -3.985 -0.116 22.399 1.00 86.31 217 LEU A O 1
ATOM 1737 N N . ASP A 1 218 ? -3.468 2.052 22.035 1.00 85.94 218 ASP A N 1
ATOM 1738 C CA . ASP A 1 218 ? -2.227 2.037 22.806 1.00 85.94 218 ASP A CA 1
ATOM 1739 C C . ASP A 1 218 ? -2.487 1.735 24.288 1.00 85.94 218 ASP A C 1
ATOM 1741 O O . ASP A 1 218 ? -3.356 2.329 24.933 1.00 85.94 218 ASP A O 1
ATOM 1745 N N . LYS A 1 219 ? -1.661 0.859 24.866 1.00 83.56 219 LYS A N 1
ATOM 1746 C CA . LYS A 1 219 ? -1.666 0.554 26.300 1.00 83.56 219 LYS A CA 1
ATOM 1747 C C . LYS A 1 219 ? -0.422 1.140 26.978 1.00 83.56 219 LYS A C 1
ATOM 1749 O O . LYS A 1 219 ? 0.659 1.164 26.383 1.00 83.56 219 LYS A O 1
ATOM 1754 N N . PRO A 1 220 ? -0.537 1.645 28.222 1.00 83.94 220 PRO A N 1
ATOM 1755 C CA . PRO A 1 220 ? 0.613 2.168 28.947 1.00 83.94 220 PRO A CA 1
ATOM 1756 C C . PRO A 1 220 ? 1.717 1.116 29.099 1.00 83.94 220 PRO A C 1
ATOM 1758 O O . PRO A 1 220 ? 1.456 0.010 29.562 1.00 83.94 220 PRO A O 1
ATOM 1761 N N . ASN A 1 221 ? 2.960 1.509 28.808 1.00 83.88 221 ASN A N 1
ATOM 1762 C CA . ASN A 1 221 ? 4.157 0.694 29.040 1.00 83.88 221 ASN A CA 1
ATOM 1763 C C . ASN A 1 221 ? 4.204 -0.637 28.254 1.00 83.88 221 ASN A C 1
ATOM 1765 O O . ASN A 1 221 ? 4.839 -1.594 28.699 1.00 83.88 221 ASN A O 1
ATOM 1769 N N . GLU A 1 222 ? 3.575 -0.681 27.079 1.00 84.94 222 GLU A N 1
ATOM 1770 C CA . GLU A 1 222 ? 3.682 -1.777 26.110 1.00 84.94 222 GLU A CA 1
ATOM 1771 C C . GLU A 1 222 ? 4.503 -1.360 24.878 1.00 84.94 222 GLU A C 1
ATOM 1773 O O . GLU A 1 222 ? 4.865 -0.191 24.711 1.00 84.94 222 GLU A O 1
ATOM 1778 N N . TRP A 1 223 ? 4.854 -2.336 24.036 1.00 86.25 223 TRP A N 1
ATOM 1779 C CA . TRP A 1 223 ? 5.423 -2.047 22.722 1.00 86.25 223 TRP A CA 1
ATOM 1780 C C . TRP A 1 223 ? 4.379 -1.315 21.884 1.00 86.25 223 TRP A C 1
ATOM 1782 O O . TRP A 1 223 ? 3.217 -1.706 21.859 1.00 86.25 223 TRP A O 1
ATOM 1792 N N . THR A 1 224 ? 4.792 -0.268 21.179 1.00 86.50 224 THR A N 1
ATOM 1793 C CA . THR A 1 224 ? 3.898 0.475 20.286 1.00 86.50 224 THR A CA 1
ATOM 1794 C C . THR A 1 224 ? 4.258 0.175 18.840 1.00 86.50 224 THR A C 1
ATOM 1796 O O . THR A 1 224 ? 5.416 0.271 18.435 1.00 86.50 224 THR A O 1
ATOM 1799 N N . GLY A 1 225 ? 3.260 -0.222 18.061 1.00 88.19 225 GLY A N 1
ATOM 1800 C CA . GLY A 1 225 ? 3.376 -0.550 16.645 1.00 88.19 225 GLY A CA 1
ATOM 1801 C C . GLY A 1 225 ? 2.099 -0.162 15.903 1.00 88.19 225 GLY A C 1
ATOM 1802 O O . GLY A 1 225 ? 1.196 0.428 16.506 1.00 88.19 225 GLY A O 1
ATOM 1803 N N . PRO A 1 226 ? 2.025 -0.410 14.590 1.00 90.75 226 PRO A N 1
ATOM 1804 C CA . PRO A 1 226 ? 0.801 -0.184 13.838 1.00 90.75 226 PRO A CA 1
ATOM 1805 C C . PRO A 1 226 ? -0.304 -1.144 14.297 1.00 90.75 226 PRO A C 1
ATOM 1807 O O . PRO A 1 226 ? -0.074 -2.341 14.429 1.00 90.75 226 PRO A O 1
ATOM 1810 N N . ASP A 1 227 ? -1.511 -0.612 14.460 1.00 89.56 227 ASP A N 1
ATOM 1811 C CA . ASP A 1 227 ? -2.739 -1.380 14.686 1.00 89.56 227 ASP A CA 1
ATOM 1812 C C . ASP A 1 227 ? -3.168 -2.129 13.416 1.00 89.56 227 ASP A C 1
ATOM 1814 O O . ASP A 1 227 ? -3.804 -3.177 13.471 1.00 89.56 227 ASP A O 1
ATOM 1818 N N . ILE A 1 228 ? -2.814 -1.575 12.252 1.00 92.12 228 ILE A N 1
ATOM 1819 C CA . ILE A 1 228 ? -3.058 -2.167 10.940 1.00 92.12 228 ILE A CA 1
ATOM 1820 C C . ILE A 1 228 ? -1.884 -1.899 9.995 1.00 92.12 228 ILE A C 1
ATOM 1822 O O . ILE A 1 228 ? -1.366 -0.783 9.907 1.00 92.12 228 ILE A O 1
ATOM 1826 N N . VAL A 1 229 ? -1.473 -2.925 9.253 1.00 94.94 229 VAL A N 1
ATOM 1827 C CA . VAL A 1 229 ? -0.488 -2.805 8.173 1.00 94.94 229 VAL A CA 1
ATOM 1828 C C . VAL A 1 229 ? -1.191 -3.065 6.851 1.00 94.94 229 VAL A C 1
ATOM 1830 O O . VAL A 1 229 ? -1.728 -4.147 6.630 1.00 94.94 229 VAL A O 1
ATOM 1833 N N . PHE A 1 230 ? -1.172 -2.083 5.956 1.00 96.56 230 PHE A N 1
ATOM 1834 C CA . PHE A 1 230 ? -1.655 -2.265 4.593 1.00 96.56 230 PHE A CA 1
ATOM 1835 C C . PHE A 1 230 ? -0.514 -2.754 3.701 1.00 96.56 230 PHE A C 1
ATOM 1837 O O . PHE A 1 230 ? 0.566 -2.165 3.698 1.00 96.56 230 PHE A O 1
ATOM 1844 N N . ALA A 1 231 ? -0.761 -3.816 2.935 1.00 96.75 231 ALA A N 1
ATOM 1845 C CA . ALA A 1 231 ? 0.224 -4.423 2.044 1.00 96.75 231 ALA A CA 1
ATOM 1846 C C . ALA A 1 231 ? -0.307 -4.512 0.602 1.00 9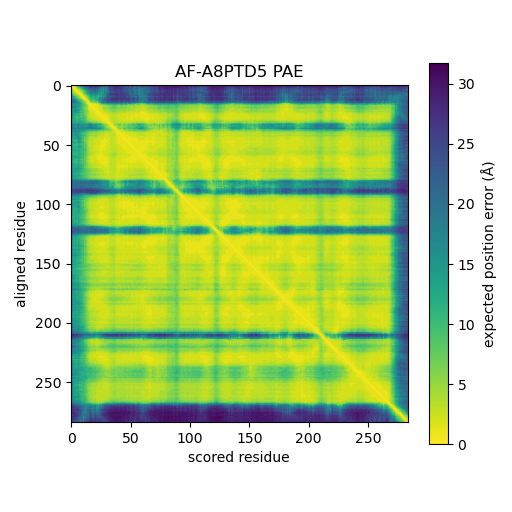6.75 231 ALA A C 1
ATOM 1848 O O . ALA A 1 231 ? -0.682 -5.600 0.154 1.00 96.75 231 ALA A O 1
ATOM 1849 N N . PRO A 1 232 ? -0.382 -3.388 -0.142 1.00 97.38 232 PRO A N 1
ATOM 1850 C CA . PRO A 1 232 ? -0.662 -3.428 -1.573 1.00 97.38 232 PRO A CA 1
ATOM 1851 C C . PRO A 1 232 ? 0.306 -4.397 -2.259 1.00 97.38 232 PRO A C 1
ATOM 1853 O O . PRO A 1 232 ? 1.515 -4.369 -2.013 1.00 97.38 232 PRO A O 1
ATOM 1856 N N . THR A 1 233 ? -0.249 -5.294 -3.073 1.00 96.12 233 THR A N 1
ATOM 1857 C CA . THR A 1 233 ? 0.467 -6.468 -3.581 1.00 96.12 233 THR A CA 1
ATOM 1858 C C . THR A 1 233 ? 0.125 -6.726 -5.045 1.00 96.12 233 THR A C 1
ATOM 1860 O O . THR A 1 233 ? -1.036 -6.607 -5.433 1.00 96.12 233 THR A O 1
ATOM 1863 N N . CYS A 1 234 ? 1.135 -7.060 -5.848 1.00 95.00 234 CYS A N 1
ATOM 1864 C CA . CYS A 1 234 ? 1.014 -7.573 -7.207 1.00 95.00 234 CYS A CA 1
ATOM 1865 C C . CYS A 1 234 ? 1.740 -8.915 -7.222 1.00 95.00 234 CYS A C 1
ATOM 1867 O O . CYS A 1 234 ? 2.960 -8.963 -7.345 1.00 95.00 234 CYS A O 1
ATOM 1869 N N . TRP A 1 235 ? 0.976 -9.986 -7.025 1.00 93.06 235 TRP A N 1
ATOM 1870 C CA . TRP A 1 235 ? 1.491 -11.340 -6.869 1.00 93.06 235 TRP A CA 1
ATOM 1871 C C . TRP A 1 235 ? 0.817 -12.239 -7.890 1.00 93.06 235 TRP A C 1
ATOM 1873 O O . TRP A 1 235 ? -0.411 -12.361 -7.909 1.00 93.06 235 TRP A O 1
ATOM 1883 N N . TYR A 1 236 ? 1.611 -12.825 -8.773 1.00 91.00 236 TYR A N 1
ATOM 1884 C CA . TYR A 1 236 ? 1.103 -13.680 -9.827 1.00 91.00 236 TYR A CA 1
ATOM 1885 C C . TYR A 1 236 ? 0.929 -15.101 -9.313 1.00 91.00 236 TYR A C 1
ATOM 1887 O O . TYR A 1 236 ? 1.726 -15.592 -8.522 1.00 91.00 236 TYR A O 1
ATOM 1895 N N . ALA A 1 237 ? -0.104 -15.794 -9.792 1.00 89.81 237 ALA A N 1
ATOM 1896 C CA . ALA A 1 237 ? -0.380 -17.180 -9.404 1.00 89.81 237 ALA A CA 1
ATOM 1897 C C . ALA A 1 237 ? 0.708 -18.178 -9.865 1.00 89.81 237 ALA A C 1
ATOM 1899 O O . ALA A 1 237 ? 0.659 -19.358 -9.517 1.00 89.81 237 ALA A O 1
ATOM 1900 N N . ASP A 1 238 ? 1.669 -17.724 -10.670 1.00 89.06 238 ASP A N 1
ATOM 1901 C CA . ASP A 1 238 ? 2.775 -18.496 -11.227 1.00 89.06 238 ASP A CA 1
ATOM 1902 C C . ASP A 1 238 ? 4.169 -17.956 -10.872 1.00 89.06 238 ASP A C 1
ATOM 1904 O O . ASP A 1 238 ? 5.151 -18.382 -11.481 1.00 89.06 238 ASP A O 1
ATOM 1908 N N . ASP A 1 239 ? 4.287 -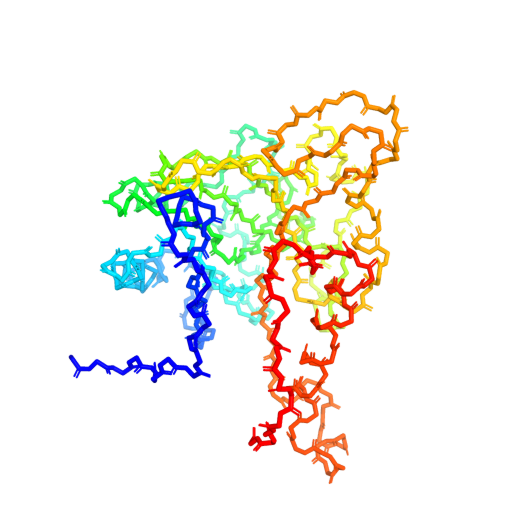17.091 -9.856 1.00 88.00 239 ASP A N 1
ATOM 1909 C CA . ASP A 1 239 ? 5.563 -16.470 -9.459 1.00 88.00 239 ASP A CA 1
ATOM 1910 C C . ASP A 1 239 ? 6.662 -17.482 -9.045 1.00 88.00 239 ASP A C 1
ATOM 1912 O O . ASP A 1 239 ? 7.848 -17.258 -9.298 1.00 88.00 239 ASP A O 1
ATOM 1916 N N . SER A 1 240 ? 6.305 -18.628 -8.460 1.00 87.44 240 SER A N 1
ATOM 1917 C CA . SER A 1 240 ? 7.217 -19.740 -8.122 1.00 87.44 240 SER A CA 1
ATOM 1918 C C . SER A 1 240 ? 7.597 -20.610 -9.319 1.00 87.44 240 SER A C 1
ATOM 1920 O O . SER A 1 240 ? 8.475 -21.472 -9.212 1.00 87.44 240 SER A O 1
ATOM 1922 N N . GLY A 1 241 ? 6.972 -20.373 -10.472 1.00 90.00 241 GLY A N 1
ATOM 1923 C CA . GLY A 1 241 ? 7.250 -21.048 -11.725 1.00 90.00 241 GLY A CA 1
ATOM 1924 C C . GLY A 1 241 ? 6.623 -22.437 -11.860 1.00 90.00 241 GLY A C 1
ATOM 1925 O O . GLY A 1 241 ? 6.092 -23.048 -10.931 1.00 90.00 241 GLY A O 1
ATOM 1926 N N . THR A 1 242 ? 6.719 -22.963 -13.081 1.00 91.75 242 THR A N 1
ATOM 1927 C CA . THR A 1 242 ? 6.043 -24.210 -13.480 1.00 91.75 242 THR A CA 1
ATOM 1928 C C . THR A 1 242 ? 6.442 -25.431 -12.646 1.00 91.75 242 THR A C 1
ATOM 1930 O O . THR A 1 242 ? 5.602 -26.290 -12.397 1.00 91.75 242 THR A O 1
ATOM 1933 N N . GLU A 1 243 ? 7.692 -25.513 -12.178 1.00 91.62 243 GLU A N 1
ATOM 1934 C CA . GLU A 1 243 ? 8.165 -26.642 -11.368 1.00 91.62 243 GLU A CA 1
ATOM 1935 C C . GLU A 1 243 ? 7.448 -26.719 -10.015 1.00 91.62 243 GLU A C 1
ATOM 1937 O O . GLU A 1 243 ? 7.026 -27.800 -9.609 1.00 91.62 243 GLU A O 1
ATOM 1942 N N . ALA A 1 244 ? 7.259 -25.584 -9.336 1.00 89.31 244 ALA A N 1
ATOM 1943 C CA . ALA A 1 244 ? 6.534 -25.521 -8.070 1.00 89.31 244 ALA A CA 1
ATOM 1944 C C . ALA A 1 244 ? 5.037 -25.817 -8.261 1.00 89.31 244 ALA A C 1
ATOM 1946 O O . ALA A 1 244 ? 4.448 -26.576 -7.487 1.00 89.31 244 ALA A O 1
ATOM 1947 N N . GLN A 1 245 ? 4.447 -25.316 -9.348 1.00 91.62 245 GLN A N 1
ATOM 1948 C CA . GLN A 1 245 ? 3.039 -25.545 -9.682 1.00 91.62 245 GLN A CA 1
ATOM 1949 C C . GLN A 1 245 ? 2.695 -27.010 -9.986 1.00 91.62 245 GLN A C 1
ATOM 1951 O O . GLN A 1 245 ? 1.545 -27.420 -9.812 1.00 91.62 245 GLN A O 1
ATOM 1956 N N . VAL A 1 246 ? 3.670 -27.824 -10.412 1.00 94.38 246 VAL A N 1
ATOM 1957 C CA . VAL A 1 246 ? 3.481 -29.281 -10.547 1.00 94.38 246 VAL A CA 1
ATOM 1958 C C . VAL A 1 246 ? 3.190 -29.925 -9.188 1.00 94.38 246 VAL A C 1
ATOM 1960 O O . VAL A 1 246 ? 2.393 -30.861 -9.121 1.00 94.38 246 VAL A O 1
ATOM 1963 N N . TRP A 1 247 ? 3.805 -29.425 -8.112 1.00 93.62 247 TRP A N 1
ATOM 1964 C CA . TRP A 1 247 ? 3.605 -29.935 -6.754 1.00 93.62 247 TRP A CA 1
ATOM 1965 C C . TRP A 1 247 ? 2.345 -29.378 -6.102 1.00 93.62 247 TRP A C 1
ATOM 1967 O O . TRP A 1 247 ? 1.587 -30.127 -5.490 1.00 93.62 247 TRP A O 1
ATOM 1977 N N . ASN A 1 248 ? 2.120 -28.072 -6.234 1.00 93.56 248 ASN A N 1
ATOM 1978 C CA . ASN A 1 248 ? 0.929 -27.404 -5.732 1.00 93.56 248 ASN A CA 1
ATOM 1979 C C . ASN A 1 248 ? 0.556 -26.246 -6.664 1.00 93.56 248 ASN A C 1
ATOM 1981 O O . ASN A 1 248 ? 1.260 -25.242 -6.723 1.00 93.56 248 ASN A O 1
ATOM 1985 N N . LYS A 1 249 ? -0.574 -26.374 -7.363 1.00 93.12 249 LYS A N 1
ATOM 1986 C CA . LYS A 1 249 ? -1.069 -25.344 -8.289 1.00 93.12 249 LYS A CA 1
ATOM 1987 C C . LYS A 1 249 ? -1.469 -24.051 -7.585 1.00 93.12 249 LYS A C 1
ATOM 1989 O O . LYS A 1 249 ? -1.391 -22.995 -8.197 1.00 93.12 249 LYS A O 1
ATOM 1994 N N . ASP A 1 250 ? -1.824 -24.148 -6.308 1.00 93.50 250 ASP A N 1
ATOM 1995 C CA . ASP A 1 250 ? -2.252 -23.030 -5.471 1.00 93.50 250 ASP A CA 1
ATOM 1996 C C . ASP A 1 250 ? -1.126 -22.591 -4.518 1.00 93.50 250 ASP A C 1
ATOM 1998 O O . ASP A 1 250 ? -1.381 -22.013 -3.464 1.00 93.50 250 ASP A O 1
ATOM 2002 N N . CYS A 1 251 ? 0.137 -22.899 -4.847 1.00 92.81 251 CYS A N 1
ATOM 2003 C CA . CYS A 1 251 ? 1.286 -22.619 -3.981 1.00 92.81 251 CYS A CA 1
ATOM 2004 C C . CYS A 1 251 ? 1.419 -21.141 -3.608 1.00 92.81 251 CYS A C 1
ATOM 2006 O O . CYS A 1 251 ? 1.736 -20.852 -2.458 1.00 92.81 251 CYS A O 1
ATOM 2008 N N . GLU A 1 252 ? 1.129 -20.222 -4.529 1.00 93.75 252 GLU A N 1
ATOM 2009 C CA . GLU A 1 252 ? 1.193 -18.782 -4.261 1.00 93.75 252 GLU A CA 1
ATOM 2010 C C . GLU A 1 252 ? 0.114 -18.323 -3.288 1.00 93.75 252 GLU A C 1
ATOM 2012 O O . GLU A 1 252 ? 0.408 -17.618 -2.325 1.00 93.75 252 GLU A O 1
ATOM 2017 N N . ALA A 1 253 ? -1.123 -18.784 -3.490 1.00 91.38 253 ALA A N 1
ATOM 2018 C CA . ALA A 1 253 ? -2.221 -18.497 -2.575 1.00 91.38 253 ALA A CA 1
ATOM 2019 C C . ALA A 1 253 ? -1.925 -19.070 -1.182 1.00 91.38 253 ALA A C 1
ATOM 2021 O O . ALA A 1 253 ? -1.968 -18.345 -0.193 1.00 91.38 253 ALA A O 1
ATOM 2022 N N . ALA A 1 254 ? -1.499 -20.336 -1.113 1.00 92.38 254 ALA A N 1
ATOM 2023 C CA . ALA A 1 254 ? -1.121 -20.979 0.142 1.00 92.38 254 ALA A CA 1
ATOM 2024 C C . ALA A 1 254 ? 0.050 -20.264 0.845 1.00 92.38 254 ALA A C 1
ATOM 2026 O O . ALA A 1 254 ? 0.084 -20.192 2.074 1.00 92.38 254 ALA A O 1
ATOM 2027 N N . CYS A 1 255 ? 1.009 -19.731 0.082 1.00 92.81 255 CYS A N 1
ATOM 2028 C CA . CYS A 1 255 ? 2.116 -18.936 0.604 1.00 92.81 255 CYS A CA 1
ATOM 2029 C C . CYS A 1 255 ? 1.610 -17.632 1.237 1.00 92.81 255 CYS A C 1
ATOM 2031 O O . CYS A 1 255 ? 1.942 -17.341 2.387 1.00 92.81 255 CYS A O 1
ATOM 2033 N N . LEU A 1 256 ? 0.766 -16.880 0.525 1.00 91.44 256 LEU A N 1
ATOM 2034 C CA . LEU A 1 256 ? 0.182 -15.633 1.022 1.00 91.44 256 LEU A CA 1
ATOM 2035 C C . LEU A 1 256 ? -0.695 -15.858 2.258 1.00 91.44 256 LEU A C 1
ATOM 2037 O O . LEU A 1 256 ? -0.538 -15.132 3.241 1.00 91.44 256 LEU A O 1
ATOM 2041 N N . ASP A 1 257 ? -1.547 -16.884 2.252 1.00 90.50 257 ASP A N 1
ATOM 2042 C CA . ASP A 1 257 ? -2.396 -17.236 3.395 1.00 90.50 257 ASP A CA 1
ATOM 2043 C C . ASP A 1 257 ? -1.552 -17.561 4.633 1.00 90.50 257 ASP A C 1
ATOM 2045 O O . ASP A 1 257 ? -1.805 -17.055 5.730 1.00 90.50 257 ASP A O 1
ATOM 2049 N N . ALA A 1 258 ? -0.492 -18.357 4.458 1.00 92.62 258 ALA A N 1
ATOM 2050 C CA . ALA A 1 258 ? 0.404 -18.718 5.547 1.00 92.62 258 ALA A CA 1
ATOM 2051 C C . ALA A 1 258 ? 1.171 -17.504 6.089 1.00 92.62 258 ALA A C 1
ATOM 2053 O O . ALA A 1 258 ? 1.280 -17.323 7.304 1.00 92.62 258 ALA A O 1
ATOM 2054 N N . ILE A 1 259 ? 1.711 -16.665 5.205 1.00 94.12 259 ILE A N 1
ATOM 2055 C CA . ILE A 1 259 ? 2.584 -15.558 5.600 1.00 94.12 259 ILE A CA 1
ATOM 2056 C C . ILE A 1 259 ? 1.784 -14.419 6.215 1.00 94.12 259 ILE A C 1
ATOM 2058 O O . ILE A 1 259 ? 2.207 -13.893 7.241 1.00 94.12 259 ILE A O 1
ATOM 2062 N N . CYS A 1 260 ? 0.618 -14.066 5.674 1.00 90.38 260 CYS A N 1
ATOM 2063 C CA . CYS A 1 260 ? -0.233 -13.035 6.266 1.00 90.38 260 CYS A CA 1
ATOM 2064 C C . CYS A 1 260 ? -0.632 -13.398 7.703 1.00 90.38 260 CYS A C 1
ATOM 2066 O O . CYS A 1 260 ? -0.491 -12.571 8.607 1.00 90.38 260 CYS A O 1
ATOM 2068 N N . VAL A 1 261 ? -1.042 -14.650 7.941 1.00 88.38 261 VAL A N 1
ATOM 2069 C CA . VAL A 1 261 ? -1.364 -15.136 9.291 1.00 88.38 261 VAL A CA 1
ATOM 2070 C C . VAL A 1 261 ? -0.125 -15.131 10.183 1.00 88.38 261 VAL A C 1
ATOM 2072 O O . VAL A 1 261 ? -0.179 -14.599 11.290 1.00 88.38 261 VAL A O 1
ATOM 2075 N N . ALA A 1 262 ? 1.009 -15.654 9.707 1.00 92.00 262 ALA A N 1
ATOM 2076 C CA . ALA A 1 262 ? 2.249 -15.671 10.481 1.00 92.00 262 ALA A CA 1
ATOM 2077 C C . ALA A 1 262 ? 2.685 -14.258 10.896 1.00 92.00 262 ALA A C 1
ATOM 2079 O O . ALA A 1 262 ? 3.001 -14.033 12.063 1.00 92.00 262 ALA A O 1
ATOM 2080 N N . ARG A 1 263 ? 2.635 -13.280 9.981 1.00 92.06 263 ARG A N 1
ATOM 2081 C CA . ARG A 1 263 ? 2.980 -11.884 10.286 1.00 92.06 263 ARG A CA 1
ATOM 2082 C C . ARG A 1 263 ? 1.999 -11.258 11.258 1.00 92.06 263 ARG A C 1
ATOM 2084 O O . ARG A 1 263 ? 2.440 -10.592 12.187 1.00 92.06 263 ARG A O 1
ATOM 2091 N N . ALA A 1 264 ? 0.702 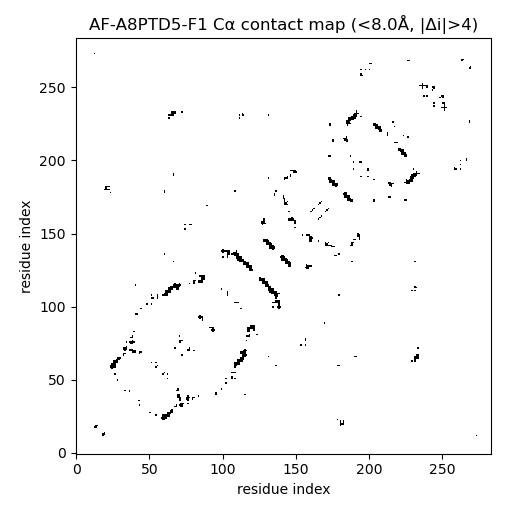-11.499 11.114 1.00 86.25 264 ALA A N 1
ATOM 2092 C CA . ALA A 1 264 ? -0.258 -11.025 12.101 1.00 86.25 264 ALA A CA 1
ATOM 2093 C C . ALA A 1 264 ? 0.022 -11.623 13.499 1.00 86.25 264 ALA A C 1
ATOM 2095 O O . ALA A 1 264 ? -0.108 -10.918 14.498 1.00 86.25 264 ALA A O 1
ATOM 2096 N N . MET A 1 265 ? 0.467 -12.887 13.582 1.00 85.69 265 MET A N 1
ATOM 2097 C CA . MET A 1 265 ? 0.725 -13.569 14.860 1.00 85.69 265 MET A CA 1
ATOM 2098 C C . MET A 1 265 ? 1.996 -13.043 15.521 1.00 85.69 265 MET A C 1
ATOM 2100 O O . MET A 1 265 ? 1.989 -12.721 16.704 1.00 85.69 265 MET A O 1
ATOM 2104 N N . GLU A 1 266 ? 3.080 -12.933 14.754 1.00 88.88 266 GLU A N 1
ATOM 2105 C CA . GLU A 1 266 ? 4.376 -12.441 15.232 1.00 88.88 266 GLU A CA 1
ATOM 2106 C C . GLU A 1 266 ? 4.330 -10.992 15.729 1.00 88.88 266 GLU A C 1
ATOM 2108 O O . GLU A 1 266 ? 5.174 -10.600 16.532 1.00 88.88 266 GLU A O 1
ATOM 2113 N N . ASN A 1 267 ? 3.374 -10.204 15.233 1.00 84.81 267 ASN A N 1
ATOM 2114 C CA . ASN A 1 267 ? 3.227 -8.782 15.538 1.00 84.81 267 ASN A CA 1
ATOM 2115 C C . ASN A 1 267 ? 2.022 -8.484 16.444 1.00 84.81 267 ASN A C 1
ATOM 2117 O O . ASN A 1 267 ? 1.660 -7.323 16.602 1.00 84.81 267 ASN A O 1
ATOM 2121 N N . GLU A 1 268 ? 1.407 -9.520 17.025 1.00 77.25 268 GLU A N 1
ATOM 2122 C CA . GLU A 1 268 ? 0.283 -9.409 17.965 1.00 77.25 268 GLU A CA 1
ATOM 2123 C C . GLU A 1 268 ? -0.923 -8.619 17.416 1.00 77.25 268 GLU A C 1
ATOM 2125 O O . GLU A 1 268 ? -1.723 -8.072 18.171 1.00 77.25 268 GLU A O 1
ATOM 2130 N N . CYS A 1 269 ? -1.135 -8.636 16.095 1.00 67.56 269 CYS A N 1
ATOM 2131 C CA . CYS A 1 269 ? -2.297 -8.016 15.442 1.00 67.56 269 CYS A CA 1
ATOM 2132 C C . CYS A 1 269 ? -3.622 -8.775 15.701 1.00 67.56 269 CYS A C 1
ATOM 2134 O O . CYS A 1 269 ? -4.644 -8.481 15.084 1.00 67.56 269 CYS A O 1
ATOM 2136 N N . PHE A 1 270 ? -3.615 -9.750 16.613 1.00 55.59 270 PHE A N 1
ATOM 2137 C CA . PHE A 1 270 ? -4.771 -10.494 17.107 1.00 55.59 270 PHE A CA 1
ATOM 2138 C C . PHE A 1 270 ? -5.061 -10.074 18.557 1.00 55.59 270 PHE A C 1
ATOM 2140 O O . PHE A 1 270 ? -4.796 -10.827 19.494 1.00 55.59 270 PHE A O 1
ATOM 2147 N N . ASP A 1 271 ? -5.556 -8.854 18.782 1.00 42.22 271 ASP A N 1
ATOM 2148 C CA . ASP A 1 271 ? -5.901 -8.435 20.146 1.00 42.22 271 ASP A CA 1
ATOM 2149 C C . ASP A 1 271 ? -7.142 -9.206 20.655 1.00 42.22 271 ASP A C 1
ATOM 2151 O O . ASP A 1 271 ? -8.182 -9.314 20.005 1.00 42.22 271 ASP A O 1
ATOM 2155 N N . HIS A 1 272 ? -7.029 -9.722 21.875 1.00 38.72 272 HIS A N 1
ATOM 2156 C CA . HIS A 1 272 ? -7.958 -10.574 22.626 1.00 38.72 272 HIS A CA 1
ATOM 2157 C C . HIS A 1 272 ? -9.240 -9.858 23.091 1.00 38.72 272 HIS A C 1
ATOM 2159 O O . HIS A 1 272 ? -10.026 -10.423 23.855 1.00 38.72 272 HIS A O 1
ATOM 2165 N N . ARG A 1 273 ? -9.460 -8.614 22.653 1.00 36.34 273 ARG A N 1
ATOM 2166 C CA . ARG A 1 273 ? -10.738 -7.900 22.805 1.00 36.34 273 ARG A CA 1
ATOM 2167 C C . ARG A 1 273 ? -11.806 -8.386 21.820 1.00 36.34 273 ARG A C 1
ATOM 2169 O O . ARG A 1 273 ? -12.962 -8.008 21.952 1.00 36.34 273 ARG A O 1
ATOM 2176 N N . ILE A 1 274 ? -11.444 -9.290 20.910 1.00 37.38 274 ILE A N 1
ATOM 2177 C CA . ILE A 1 274 ? -12.384 -10.149 20.190 1.00 37.38 274 ILE A CA 1
ATOM 2178 C C . ILE A 1 274 ? -12.842 -11.245 21.172 1.00 37.38 274 ILE A C 1
ATOM 2180 O O . ILE A 1 274 ? -12.020 -12.084 21.562 1.00 37.38 274 ILE A O 1
ATOM 2184 N N . PRO A 1 275 ? -14.111 -11.268 21.628 1.00 27.94 275 PRO A N 1
ATOM 2185 C CA . PRO A 1 275 ? -14.599 -12.372 22.441 1.00 27.94 275 PRO A CA 1
ATOM 2186 C C . PRO A 1 275 ? -14.371 -13.678 21.677 1.00 27.94 275 PRO A C 1
ATOM 2188 O O . PRO A 1 275 ? -14.751 -13.808 20.518 1.00 27.94 275 PRO A O 1
ATOM 2191 N N . ARG A 1 276 ? -13.682 -14.617 22.335 1.00 25.91 276 ARG A N 1
ATOM 2192 C CA . ARG A 1 276 ? -13.288 -15.924 21.793 1.00 25.91 276 ARG A CA 1
ATOM 2193 C C . ARG A 1 276 ? -14.404 -16.532 20.929 1.00 25.91 276 ARG A C 1
ATOM 2195 O O . ARG A 1 276 ? -15.504 -16.710 21.458 1.00 25.91 276 ARG A O 1
ATOM 2202 N N . PRO A 1 277 ? -14.115 -16.968 19.689 1.00 32.50 277 PRO A N 1
ATOM 2203 C CA . PRO A 1 277 ? -14.950 -17.943 19.016 1.00 32.50 277 PRO A CA 1
ATOM 2204 C C . PRO A 1 277 ? -14.862 -19.229 19.835 1.00 32.50 277 PRO A C 1
ATOM 2206 O O . PRO A 1 277 ? -13.864 -19.954 19.821 1.00 32.50 277 PRO A O 1
ATOM 2209 N N . VAL A 1 278 ? -15.892 -19.468 20.633 1.00 31.25 278 VAL A N 1
ATOM 2210 C CA . VAL A 1 278 ? -16.265 -20.831 20.979 1.00 31.25 278 VAL A CA 1
ATOM 2211 C C . VAL A 1 278 ? -16.596 -21.485 19.634 1.00 31.25 278 VAL A C 1
ATOM 2213 O O . VAL A 1 278 ? -17.365 -20.919 18.864 1.00 31.25 278 VAL A O 1
ATOM 2216 N N . ASP A 1 279 ? -15.957 -22.617 19.348 1.00 28.03 279 ASP A N 1
ATOM 2217 C CA . ASP A 1 279 ? -16.193 -23.493 18.189 1.00 28.03 279 ASP A CA 1
ATOM 2218 C C . ASP A 1 279 ? -15.405 -23.181 16.899 1.00 28.03 279 ASP A C 1
ATOM 2220 O O . ASP A 1 279 ? -15.939 -22.809 15.858 1.00 28.03 279 ASP A O 1
ATOM 2224 N N . TRP A 1 280 ? -14.103 -23.490 16.929 1.00 27.02 280 TRP A N 1
ATOM 2225 C CA . TRP A 1 280 ? -13.388 -23.941 15.728 1.00 27.02 280 TRP A CA 1
ATOM 2226 C C . TRP A 1 280 ? -13.916 -25.327 15.319 1.00 27.02 280 TRP A C 1
ATOM 2228 O O . TRP A 1 280 ? -13.426 -26.355 15.787 1.00 27.02 280 TRP A O 1
ATOM 2238 N N . VAL A 1 281 ? -14.913 -25.360 14.433 1.00 24.20 281 VAL A N 1
ATOM 2239 C CA . VAL A 1 281 ? -15.236 -26.528 13.601 1.00 24.20 281 VAL A CA 1
ATOM 2240 C C . VAL A 1 281 ? -15.593 -26.032 12.204 1.00 24.20 281 VAL A C 1
ATOM 2242 O O . VAL A 1 281 ? -16.642 -25.427 12.015 1.00 24.20 281 VAL A O 1
ATOM 2245 N N . GLY A 1 282 ? -14.749 -26.334 11.217 1.00 24.06 282 GLY A N 1
ATOM 2246 C CA . GLY A 1 282 ? -15.136 -26.228 9.810 1.00 24.06 282 GLY A CA 1
ATOM 2247 C C . GLY A 1 282 ? -13.997 -25.873 8.870 1.00 24.06 282 GLY A C 1
ATOM 2248 O O . GLY A 1 282 ? -13.666 -24.707 8.708 1.00 24.06 282 GLY A O 1
ATOM 2249 N N . GLN A 1 283 ? -13.443 -26.898 8.224 1.00 24.70 283 GLN A N 1
ATOM 2250 C CA . GLN A 1 283 ? -12.843 -26.782 6.896 1.00 24.70 283 GLN A CA 1
ATOM 2251 C C . GLN A 1 283 ? -13.905 -26.297 5.897 1.00 24.70 283 GLN A C 1
ATOM 2253 O O . GLN A 1 283 ? -15.000 -26.862 5.920 1.00 24.70 283 GLN A O 1
ATOM 2258 N N . VAL A 1 284 ? -13.548 -25.376 4.995 1.00 28.75 284 VAL A N 1
ATOM 2259 C CA . VAL A 1 284 ? -13.859 -25.434 3.549 1.00 28.75 284 VAL A CA 1
ATOM 2260 C C . VAL A 1 284 ? -12.717 -24.762 2.801 1.00 28.75 284 VAL A C 1
ATOM 2262 O O . VAL A 1 284 ? -12.387 -23.621 3.182 1.00 28.75 284 VAL A O 1
#

Radius of gyration: 19.19 Å; Cα contacts (8 Å, |Δi|>4): 493; chains: 1; bounding box: 45×49×51 Å

Nearest PDB structures (foldseek):
  6lcg-assembly1_A  TM=6.645E-01  e=1.026E-09  Nitratireductor indicus C115
  1fo6-assembly1_D  TM=7.281E-01  e=1.475E-08  Agrobacterium tumefaciens
  2ggk-assembly1_D  TM=7.232E-01  e=2.394E-08  Agrobacterium tumefaciens
  8hpc-assembly3_D  TM=7.135E-01  e=1.768E-08  Agrobacterium sp. KNK712
  6le2-assembly1_A  TM=5.976E-01  e=2.255E-09  Nitratireductor indicus C115

Sequence (284 aa):
MSDLLPIVGEFSHGFDTEDERMRIHVALAQVQPNEAAHGNVYDVLPRMKQLLCSASELGADVVVFPEYFLTGSSHEAWRQSHTHDPLDSFSDVPVWLEDIRCMAREFGTAIVTGSAVLRHANKRASPLYNTTYFLDARGDIKGAYTKRNLWHAERAVLTPATDVSHPKDEYPPVFMFETRRGLRVRASMLMCWDLMFPESFRRLFVPPGCDQQLSELDKPNEWTGPDIVFAPTCWYADDSGTEAQVWNKDCEAACLDAICVARAMENECFDHRIPRPVDWVGQV

Secondary structure (DSSP, 8-state):
---PPP-S------SSHHHHHT---EEEP-----GGGTT-GGGTHHHHHHHHHHHHHTT-SEEEPPTTTTT-SSHHHHHHGGGSPPB-STT---TTHHHHHHHHHHTT-EEEEEEEEEEBSS-TTSPEEEEEEEE-TTS-EEEEEE--S--TTGGGT-----TTTS-TTTS-SEEEEE-TTS-EEEEEE--GGGGG-HHHHHTT-B-TTS----STT--TTS-B--SEEE------TTTTHHHHHHH-TTHHHHHHHHHHHHHHHHTT---TTS---S------

pLDDT: mean 83.78, std 18.44, range [24.06, 98.62]

Mean predicted aligned error: 7.79 Å

InterPro domains:
  IPR003010 Carbon-nitrogen hydrolase [PF00795] (26-204)
  IPR003010 Carbon-nitrogen hydrolase [PS50263] (24-284)
  IPR036526 Carbon-nitrogen hydrolase superfamily [G3DSA:3.60.110.10] (14-276)
  IPR036526 Carbon-nitrogen hydrolase superfamily [SSF56317] (25-271)
  IPR050345 Aliphatic Amidase/Beta-Ureidopropionase [PTHR43674] (22-270)